Protein AF-A0A914G261-F1 (afdb_monomer_lite)

Structure (mmCIF, N/CA/C/O backbone):
data_AF-A0A914G261-F1
#
_entry.id   AF-A0A914G261-F1
#
loop_
_atom_site.group_PDB
_atom_site.id
_atom_site.type_symbol
_atom_site.label_atom_id
_atom_site.label_alt_id
_atom_site.label_comp_id
_atom_site.label_asym_id
_atom_site.label_entity_id
_atom_site.label_seq_id
_atom_site.pdbx_PDB_ins_code
_atom_site.Cartn_x
_atom_site.Cartn_y
_atom_site.Cartn_z
_atom_site.occupancy
_atom_site.B_iso_or_equiv
_atom_site.auth_seq_id
_atom_site.auth_comp_id
_atom_site.auth_asym_id
_atom_site.auth_atom_id
_atom_site.pdbx_PDB_model_num
ATOM 1 N N . MET A 1 1 ? -22.023 3.546 -61.988 1.00 45.09 1 MET A N 1
ATOM 2 C CA . MET A 1 1 ? -22.714 2.261 -62.225 1.00 45.09 1 MET A CA 1
ATOM 3 C C . MET A 1 1 ? -21.750 1.143 -61.858 1.00 45.09 1 MET A C 1
ATOM 5 O O . MET A 1 1 ? -20.841 0.869 -62.624 1.00 45.09 1 MET A O 1
ATOM 9 N N . ALA A 1 2 ? -21.879 0.585 -60.654 1.00 40.44 2 ALA A N 1
ATOM 10 C CA . ALA A 1 2 ? -21.060 -0.524 -60.168 1.00 40.44 2 ALA A CA 1
ATOM 11 C C . ALA A 1 2 ? -22.012 -1.582 -59.595 1.00 40.44 2 ALA A C 1
ATOM 13 O O . ALA A 1 2 ? -22.828 -1.277 -58.728 1.00 40.44 2 ALA A O 1
ATOM 14 N N . GLN A 1 3 ? -21.973 -2.782 -60.173 1.00 40.88 3 GLN A N 1
ATOM 15 C CA . GLN A 1 3 ? -22.873 -3.894 -59.878 1.00 40.88 3 GLN A CA 1
ATOM 16 C C . GLN A 1 3 ? -22.370 -4.671 -58.654 1.00 40.88 3 GLN A C 1
ATOM 18 O O . GLN A 1 3 ? -21.227 -5.122 -58.622 1.00 40.88 3 GLN A O 1
ATOM 23 N N . ILE A 1 4 ? -23.237 -4.834 -57.655 1.00 43.75 4 ILE A N 1
ATOM 24 C CA . ILE A 1 4 ? -22.997 -5.622 -56.441 1.00 43.75 4 ILE A CA 1
ATOM 25 C C . ILE A 1 4 ? -23.417 -7.069 -56.733 1.00 43.75 4 ILE A C 1
ATOM 27 O O . ILE A 1 4 ? -24.561 -7.320 -57.107 1.00 43.75 4 ILE A O 1
ATOM 31 N N . ARG A 1 5 ? -22.487 -8.020 -56.590 1.00 45.47 5 ARG A N 1
ATOM 32 C CA . ARG A 1 5 ? -22.739 -9.465 -56.713 1.00 45.47 5 ARG A CA 1
ATOM 33 C C . ARG A 1 5 ? -23.088 -10.049 -55.341 1.00 45.47 5 ARG A C 1
ATOM 35 O O . ARG A 1 5 ? -22.275 -9.987 -54.424 1.00 45.47 5 ARG A O 1
ATOM 42 N N . THR A 1 6 ? -24.278 -10.628 -55.220 1.00 43.09 6 THR A N 1
ATOM 43 C CA . THR A 1 6 ? -24.778 -11.304 -54.012 1.00 43.09 6 THR A CA 1
ATOM 44 C C . THR A 1 6 ? -24.232 -12.735 -53.935 1.00 43.09 6 THR A C 1
ATOM 46 O O . THR A 1 6 ? -24.336 -13.486 -54.903 1.00 43.09 6 THR A O 1
ATOM 49 N N . ILE A 1 7 ? -23.652 -13.118 -52.793 1.00 47.94 7 ILE A N 1
ATOM 50 C CA . ILE A 1 7 ? -23.135 -14.470 -52.511 1.00 47.94 7 ILE A CA 1
ATOM 51 C C . ILE A 1 7 ? -24.135 -15.194 -51.593 1.00 47.94 7 ILE A C 1
ATOM 53 O O . ILE A 1 7 ? -24.573 -14.631 -50.591 1.00 47.94 7 ILE A O 1
ATOM 57 N N . ALA A 1 8 ? -24.512 -16.425 -51.953 1.00 57.16 8 ALA A N 1
ATOM 58 C CA . ALA A 1 8 ? -25.454 -17.278 -51.221 1.00 57.16 8 ALA A CA 1
ATOM 59 C C . ALA A 1 8 ? -24.788 -18.027 -50.037 1.00 57.16 8 ALA A C 1
ATOM 61 O O . ALA A 1 8 ? -23.594 -18.325 -50.110 1.00 57.16 8 ALA A O 1
ATOM 62 N N . PRO A 1 9 ? -25.531 -18.365 -48.962 1.00 59.06 9 PRO A N 1
ATOM 63 C CA . PRO A 1 9 ? -24.988 -19.058 -47.789 1.00 59.06 9 PRO A CA 1
ATOM 64 C C . PRO A 1 9 ? -24.930 -20.595 -47.955 1.00 59.06 9 PRO A C 1
ATOM 66 O O . PRO A 1 9 ? -25.756 -21.162 -48.673 1.00 59.06 9 PRO A O 1
ATOM 69 N N . PRO A 1 10 ? -24.003 -21.295 -47.265 1.00 52.97 10 PRO A N 1
ATOM 70 C CA . PRO A 1 10 ? -23.880 -22.750 -47.347 1.00 52.97 10 PRO A CA 1
ATOM 71 C C . PRO A 1 10 ? -24.850 -23.502 -46.416 1.00 52.97 10 PRO A C 1
ATOM 73 O O . PRO A 1 10 ? -25.152 -23.079 -45.299 1.00 52.97 10 PRO A O 1
ATOM 76 N N . SER A 1 11 ? -25.304 -24.658 -46.897 1.00 46.84 11 SER A N 1
ATOM 77 C CA . SER A 1 11 ? -26.228 -25.609 -46.271 1.00 46.84 11 SER A CA 1
ATOM 78 C C . SER A 1 11 ? -25.566 -26.500 -45.205 1.00 46.84 11 SER A C 1
ATOM 80 O O . SER A 1 11 ? -24.386 -26.840 -45.275 1.00 46.84 11 SER A O 1
ATOM 82 N N . ARG A 1 12 ? -26.360 -26.886 -44.198 1.00 52.53 12 ARG A N 1
ATOM 83 C CA . ARG A 1 12 ? -25.956 -27.629 -42.990 1.00 52.53 12 ARG A CA 1
ATOM 84 C C . ARG A 1 12 ? -26.155 -29.147 -43.179 1.00 52.53 12 ARG A C 1
ATOM 86 O O . ARG A 1 12 ? -27.218 -29.522 -43.670 1.00 52.53 12 ARG A O 1
ATOM 93 N N . PRO A 1 13 ? -25.228 -30.029 -42.755 1.00 45.62 13 PRO A N 1
ATOM 94 C CA . PRO A 1 13 ? -25.448 -31.476 -42.801 1.00 45.62 13 PRO A CA 1
ATOM 95 C C . PRO A 1 13 ? -26.239 -31.996 -41.589 1.00 45.62 13 PRO A C 1
ATOM 97 O O . PRO A 1 13 ? -26.003 -31.594 -40.448 1.00 45.62 13 PRO A O 1
ATOM 100 N N . THR A 1 14 ? -27.155 -32.925 -41.857 1.00 45.22 14 THR A N 1
ATOM 101 C CA . THR A 1 14 ? -28.031 -33.633 -40.909 1.00 45.22 14 THR A CA 1
ATOM 102 C C . THR A 1 14 ? -27.333 -34.887 -40.361 1.00 45.22 14 THR A C 1
ATOM 104 O O . THR A 1 14 ? -26.785 -35.663 -41.139 1.00 45.22 14 THR A O 1
ATOM 107 N N . VAL A 1 15 ? -27.378 -35.124 -39.045 1.00 58.25 15 VAL A N 1
ATOM 108 C CA . VAL A 1 15 ? -26.843 -36.338 -38.383 1.00 58.25 15 VAL A CA 1
ATOM 109 C C . VAL A 1 15 ? -27.994 -37.138 -37.749 1.00 58.25 15 VAL A C 1
ATOM 111 O O . VAL A 1 15 ? -28.890 -36.515 -37.175 1.00 58.25 15 VAL A O 1
ATOM 114 N N . PRO A 1 16 ? -28.014 -38.485 -37.836 1.00 44.66 16 PRO A N 1
ATOM 115 C CA . PRO A 1 16 ? -29.147 -39.287 -37.385 1.00 44.66 16 PRO A CA 1
ATOM 116 C C . PRO A 1 16 ? -29.074 -39.670 -35.897 1.00 44.66 16 PRO A C 1
ATOM 118 O O . PRO A 1 16 ? -28.007 -39.878 -35.323 1.00 44.66 16 PRO A O 1
ATOM 121 N N . SER A 1 17 ? -30.264 -39.785 -35.304 1.00 39.03 17 SER A N 1
ATOM 122 C CA . SER A 1 17 ? -30.552 -40.104 -33.902 1.00 39.03 17 SER A CA 1
ATOM 123 C C . SER A 1 17 ? -30.409 -41.602 -33.595 1.00 39.03 17 SER A C 1
ATOM 125 O O . SER A 1 17 ? -30.871 -42.443 -34.368 1.00 39.03 17 SER A O 1
ATOM 127 N N . ARG A 1 18 ? -29.823 -41.947 -32.440 1.00 44.94 18 ARG A N 1
ATOM 128 C CA . ARG A 1 18 ? -29.864 -43.302 -31.864 1.00 44.94 18 ARG A CA 1
ATOM 129 C C . ARG A 1 18 ? -30.145 -43.225 -30.362 1.00 44.94 18 ARG A C 1
ATOM 131 O O . ARG A 1 18 ? -29.544 -42.427 -29.652 1.00 44.94 18 ARG A O 1
ATOM 138 N N . ASN A 1 19 ? -31.085 -44.057 -29.920 1.00 39.59 19 ASN A N 1
ATOM 139 C CA . ASN A 1 19 ? -31.761 -44.022 -28.624 1.00 39.59 19 ASN A CA 1
ATOM 140 C C . ASN A 1 19 ? -31.259 -45.147 -27.682 1.00 39.59 19 ASN A C 1
ATOM 142 O O . ASN A 1 19 ? -31.216 -46.288 -28.135 1.00 39.59 19 ASN A O 1
ATOM 146 N N . VAL A 1 20 ? -31.056 -44.807 -26.386 1.00 38.16 20 VAL A N 1
ATOM 147 C CA . VAL A 1 20 ? -31.387 -45.588 -25.141 1.00 38.16 20 VAL A CA 1
ATOM 148 C C . VAL A 1 20 ? -30.494 -46.824 -24.803 1.00 38.16 20 VAL A C 1
ATOM 150 O O . VAL A 1 20 ? -29.914 -47.364 -25.741 1.00 38.16 20 VAL A O 1
ATOM 153 N N . PRO A 1 21 ? -30.359 -47.350 -23.539 1.00 41.78 21 PRO A N 1
ATOM 154 C CA . PRO A 1 21 ? -30.912 -47.000 -22.196 1.00 41.78 21 PRO A CA 1
ATOM 155 C C . PRO A 1 21 ? -29.899 -46.841 -21.015 1.00 41.78 21 PRO A C 1
ATOM 157 O O . PRO A 1 21 ? -28.723 -47.174 -21.116 1.00 41.78 21 PRO A O 1
ATOM 160 N N . ALA A 1 22 ? -30.420 -46.407 -19.851 1.00 39.06 22 ALA A N 1
ATOM 161 C CA . ALA A 1 22 ? -29.820 -46.491 -18.500 1.00 39.06 22 ALA A CA 1
ATOM 162 C C . ALA A 1 22 ? -29.858 -47.927 -17.907 1.00 39.06 22 ALA A C 1
ATOM 164 O O . ALA A 1 22 ? -30.649 -48.744 -18.384 1.00 39.06 22 ALA A O 1
ATOM 165 N N . PRO A 1 23 ? -29.072 -48.254 -16.850 1.00 42.78 23 PRO A N 1
ATOM 166 C CA . PRO A 1 23 ? -29.665 -48.278 -15.500 1.00 42.78 23 PRO A CA 1
ATOM 167 C C . PRO A 1 23 ? -28.717 -47.967 -14.308 1.00 42.78 23 PRO A C 1
ATOM 169 O O . PRO A 1 23 ? -27.501 -47.849 -14.420 1.00 42.78 23 PRO A O 1
ATOM 172 N N . SER A 1 24 ? -29.369 -47.849 -13.149 1.00 42.41 24 SER A N 1
ATOM 173 C CA . SER A 1 24 ? -28.959 -47.503 -11.782 1.00 42.41 24 SER A CA 1
ATOM 174 C C . SER A 1 24 ? -27.812 -48.297 -11.137 1.00 42.41 24 SER A C 1
ATOM 176 O O . SER A 1 24 ? -27.722 -49.508 -11.316 1.00 42.41 24 SER A O 1
ATOM 178 N N . ARG A 1 25 ? -27.081 -47.644 -10.210 1.00 46.84 25 ARG A N 1
ATOM 179 C CA . ARG A 1 25 ? -26.770 -48.151 -8.849 1.00 46.84 25 ARG A CA 1
ATOM 180 C C . ARG A 1 25 ? -26.045 -47.099 -7.992 1.00 46.84 25 ARG A C 1
ATOM 182 O O . ARG A 1 25 ? -24.992 -46.600 -8.367 1.00 46.84 25 ARG A O 1
ATOM 189 N N . ALA A 1 26 ? -26.615 -46.800 -6.825 1.00 44.59 26 ALA A N 1
ATOM 190 C CA . ALA A 1 26 ? -25.988 -46.023 -5.757 1.00 44.59 26 ALA A CA 1
ATOM 191 C C . ALA A 1 26 ? -24.984 -46.877 -4.960 1.00 44.59 26 ALA A C 1
ATOM 193 O O . ALA A 1 26 ? -25.206 -48.082 -4.803 1.00 44.59 26 ALA A O 1
ATOM 194 N N . PRO A 1 27 ? -23.944 -46.253 -4.379 1.00 44.66 27 PRO A N 1
ATOM 195 C CA . PRO A 1 27 ? -23.512 -46.678 -3.053 1.00 44.66 27 PRO A CA 1
ATOM 196 C C . PRO A 1 27 ? -23.195 -45.519 -2.086 1.00 44.66 27 PRO A C 1
ATOM 198 O O . PRO A 1 27 ? -22.456 -44.595 -2.394 1.00 44.66 27 PRO A O 1
ATOM 201 N N . VAL A 1 28 ? -23.732 -45.689 -0.874 1.00 42.00 28 VAL A N 1
ATOM 202 C CA . VAL A 1 28 ? -23.089 -45.509 0.440 1.00 42.00 28 VAL A CA 1
ATOM 203 C C . VAL A 1 28 ? -22.616 -44.102 0.848 1.00 42.00 28 VAL A C 1
ATOM 205 O O . VAL A 1 28 ? -21.605 -43.576 0.397 1.00 42.00 28 VAL A O 1
ATOM 208 N N . LEU A 1 29 ? -23.318 -43.576 1.859 1.00 47.69 29 LEU A N 1
ATOM 209 C CA . LEU A 1 29 ? -22.913 -42.484 2.745 1.00 47.69 29 LEU A CA 1
ATOM 210 C C . LEU A 1 29 ? -21.533 -42.766 3.364 1.00 47.69 29 LEU A C 1
ATOM 212 O O . LEU A 1 29 ? -21.424 -43.499 4.348 1.00 47.69 29 LEU A O 1
ATOM 216 N N . GLN A 1 30 ? -20.478 -42.149 2.835 1.00 38.94 30 GLN A N 1
ATOM 217 C CA . GLN A 1 30 ? -19.241 -41.976 3.590 1.00 38.94 30 GLN A CA 1
ATOM 218 C C . GLN A 1 30 ? -19.394 -40.751 4.492 1.00 38.94 30 GLN A C 1
ATOM 220 O O . GLN A 1 30 ? -19.515 -39.617 4.032 1.00 38.94 30 GLN A O 1
ATOM 225 N N . ARG A 1 31 ? -19.409 -41.006 5.803 1.00 44.09 31 ARG A N 1
ATOM 226 C CA . ARG A 1 31 ? -19.241 -39.991 6.847 1.00 44.09 31 ARG A CA 1
ATOM 227 C C . ARG A 1 31 ? -18.004 -39.150 6.524 1.00 44.09 31 ARG A C 1
ATOM 229 O O . ARG A 1 31 ? -16.891 -39.672 6.521 1.00 44.09 31 ARG A O 1
ATOM 236 N N . ALA A 1 32 ? -18.210 -37.857 6.293 1.00 42.34 32 ALA A N 1
ATOM 237 C CA . ALA A 1 32 ? -17.132 -36.886 6.236 1.00 42.34 32 ALA A CA 1
ATOM 238 C C . ALA A 1 32 ? -16.402 -36.875 7.588 1.00 42.34 32 ALA A C 1
ATOM 240 O O . ALA A 1 32 ? -16.980 -36.564 8.629 1.00 42.34 32 ALA A O 1
ATOM 241 N N . ILE A 1 33 ? -15.129 -37.259 7.562 1.00 51.50 33 ILE A N 1
ATOM 242 C CA . ILE A 1 33 ? -14.178 -37.023 8.647 1.00 51.50 33 ILE A CA 1
ATOM 243 C C . ILE A 1 33 ? -14.071 -35.495 8.800 1.00 51.50 33 ILE A C 1
ATOM 245 O O . ILE A 1 33 ? -13.925 -34.824 7.775 1.00 51.50 33 ILE A O 1
ATOM 249 N N . PRO A 1 34 ? -14.143 -34.911 10.012 1.00 45.66 34 PRO A N 1
ATOM 250 C CA . PRO A 1 34 ? -13.932 -33.479 10.172 1.00 45.66 34 PRO A CA 1
ATOM 251 C C . PRO A 1 34 ? -12.527 -33.130 9.675 1.00 45.66 34 PRO A C 1
ATOM 253 O O . PRO A 1 34 ? -11.514 -33.566 10.224 1.00 45.66 34 PRO A O 1
ATOM 256 N N . SER A 1 35 ? -12.488 -3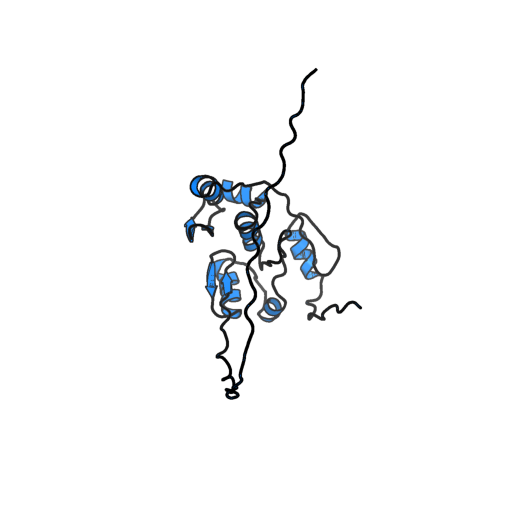2.376 8.580 1.00 46.75 35 SER A N 1
ATOM 257 C CA . SER A 1 35 ? -11.282 -31.822 7.991 1.00 46.75 35 SER A CA 1
ATOM 258 C C . SER A 1 35 ? -10.505 -31.059 9.058 1.00 46.75 35 SER A C 1
ATOM 260 O O . SER A 1 35 ? -11.028 -30.138 9.687 1.00 46.75 35 SER A O 1
ATOM 262 N N . ARG A 1 36 ? -9.247 -31.466 9.241 1.00 51.66 36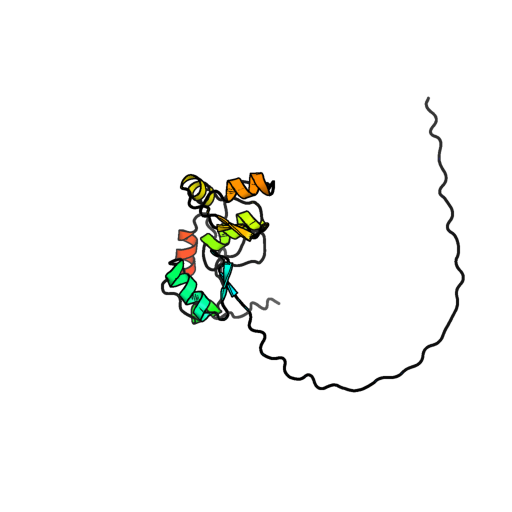 ARG A N 1
ATOM 263 C CA . ARG A 1 36 ? -8.183 -30.751 9.954 1.00 51.66 36 ARG A CA 1
ATOM 264 C C . ARG A 1 36 ? -8.340 -29.235 9.730 1.00 51.66 36 ARG A C 1
ATOM 266 O O . ARG A 1 36 ? -8.542 -28.855 8.578 1.00 51.66 36 ARG A O 1
ATOM 273 N N . PRO A 1 37 ? -8.263 -28.376 10.765 1.00 48.19 37 PRO A N 1
ATOM 274 C CA . PRO A 1 37 ? -8.476 -26.945 10.586 1.00 48.19 37 PRO A CA 1
ATOM 275 C C . PRO A 1 37 ? -7.493 -26.419 9.539 1.00 48.19 37 PRO A C 1
ATOM 277 O O . PRO A 1 37 ? -6.276 -26.505 9.716 1.00 48.19 37 PRO A O 1
ATOM 280 N N . THR A 1 38 ? -8.027 -25.937 8.418 1.00 51.19 38 THR A N 1
ATOM 281 C CA . THR A 1 38 ? -7.259 -25.298 7.354 1.00 51.19 38 THR A CA 1
ATOM 282 C C . THR A 1 38 ? -6.612 -24.058 7.955 1.00 51.19 38 THR A C 1
ATOM 284 O O . THR A 1 38 ? -7.285 -23.058 8.189 1.00 51.19 38 THR A O 1
ATOM 287 N N . ILE A 1 39 ? -5.319 -24.132 8.278 1.00 57.00 39 ILE A N 1
ATOM 288 C CA . ILE A 1 39 ? -4.563 -22.975 8.761 1.00 57.00 39 ILE A CA 1
ATOM 289 C C . ILE A 1 39 ? -4.533 -21.965 7.613 1.00 57.00 39 ILE A C 1
ATOM 291 O O . ILE A 1 39 ? -3.842 -22.164 6.613 1.00 57.00 39 ILE A O 1
ATOM 295 N N . THR A 1 40 ? -5.316 -20.896 7.732 1.00 72.00 40 THR A N 1
ATOM 296 C CA . THR A 1 40 ? -5.276 -19.758 6.816 1.00 72.00 40 THR A CA 1
ATOM 297 C C . THR A 1 40 ? -3.963 -19.019 7.035 1.00 72.00 40 THR A C 1
ATOM 299 O O . THR A 1 40 ? -3.826 -18.252 7.987 1.00 72.00 40 THR A O 1
ATOM 302 N N . ARG A 1 41 ? -2.979 -19.285 6.174 1.00 86.56 41 ARG A N 1
ATOM 303 C CA . ARG A 1 41 ? -1.709 -18.555 6.157 1.00 86.56 41 ARG A CA 1
ATOM 304 C C . ARG A 1 41 ? -1.945 -17.113 5.705 1.00 86.56 41 ARG A C 1
ATOM 306 O O . ARG A 1 41 ? -2.592 -16.887 4.687 1.00 86.56 41 ARG A O 1
ATOM 313 N N . LEU A 1 42 ? -1.409 -16.155 6.453 1.00 90.56 42 LEU A N 1
ATOM 314 C CA . LEU A 1 42 ? -1.502 -14.720 6.191 1.00 90.56 42 LEU A CA 1
ATOM 315 C C . LEU A 1 42 ? -0.194 -14.233 5.565 1.00 90.56 42 LEU A C 1
ATOM 317 O O . LEU A 1 42 ? 0.878 -14.469 6.115 1.00 90.56 42 LEU A O 1
ATOM 321 N N . SER A 1 43 ? -0.256 -13.543 4.432 1.00 92.00 43 SER A N 1
ATOM 322 C CA . SER A 1 43 ? 0.917 -12.913 3.815 1.00 92.00 43 SER A CA 1
ATOM 323 C C . SER A 1 43 ? 1.023 -11.448 4.227 1.00 92.00 43 SER A C 1
ATOM 325 O O . SER A 1 43 ? 0.058 -10.703 4.067 1.00 92.00 43 SER A O 1
ATOM 327 N N . CYS A 1 44 ? 2.191 -11.017 4.708 1.00 93.50 44 CYS A N 1
ATOM 328 C CA . CYS A 1 44 ? 2.479 -9.605 4.957 1.00 93.50 44 CYS A CA 1
ATOM 329 C C . CYS A 1 44 ? 2.326 -8.780 3.673 1.00 93.50 44 CYS A C 1
ATOM 331 O O . CYS A 1 44 ? 2.994 -9.046 2.678 1.00 93.50 44 CYS A O 1
ATOM 333 N N . GLU A 1 45 ? 1.506 -7.734 3.724 1.00 93.12 45 GLU A N 1
ATOM 334 C CA . GLU A 1 45 ? 1.243 -6.831 2.596 1.00 93.12 45 GLU A CA 1
ATOM 335 C C . GLU A 1 45 ? 2.445 -5.953 2.188 1.00 93.12 45 GLU A C 1
ATOM 337 O O . GLU A 1 45 ? 2.458 -5.406 1.086 1.00 93.12 45 GLU A O 1
ATOM 342 N N . ILE A 1 46 ? 3.481 -5.853 3.034 1.00 92.00 46 ILE A N 1
ATOM 343 C CA . ILE A 1 46 ? 4.697 -5.065 2.767 1.00 92.00 46 ILE A CA 1
ATOM 344 C C . ILE A 1 46 ? 5.833 -5.945 2.229 1.00 92.00 46 ILE A C 1
ATOM 346 O O . ILE A 1 46 ? 6.450 -5.603 1.218 1.00 92.00 46 ILE A O 1
ATOM 350 N N . CYS A 1 47 ? 6.132 -7.077 2.880 1.00 90.56 47 CYS A N 1
ATOM 351 C CA . CYS A 1 47 ? 7.305 -7.906 2.560 1.00 90.56 47 CYS A CA 1
ATOM 352 C C . CYS A 1 47 ? 6.993 -9.325 2.049 1.00 90.56 47 CYS A C 1
ATOM 354 O O . CYS A 1 47 ? 7.923 -10.080 1.769 1.00 90.56 47 CYS A O 1
ATOM 356 N N . ASP A 1 48 ? 5.715 -9.686 1.890 1.00 90.31 48 ASP A N 1
ATOM 357 C CA . ASP A 1 48 ? 5.226 -11.013 1.473 1.00 90.31 48 ASP A CA 1
ATOM 358 C C . ASP A 1 48 ? 5.652 -12.190 2.372 1.00 90.31 48 ASP A C 1
ATOM 360 O O . ASP A 1 48 ? 5.492 -13.356 1.993 1.00 90.31 48 ASP A O 1
ATOM 364 N N . THR A 1 49 ? 6.181 -11.932 3.573 1.00 91.44 49 THR A N 1
ATOM 365 C CA . THR A 1 49 ? 6.437 -12.994 4.554 1.00 91.44 49 THR A CA 1
ATOM 366 C C . THR A 1 49 ? 5.126 -13.684 4.907 1.00 91.44 49 THR A C 1
ATOM 368 O O . THR A 1 49 ? 4.134 -13.031 5.227 1.00 91.44 49 THR A O 1
ATOM 371 N N . THR A 1 50 ? 5.116 -15.013 4.831 1.00 93.31 50 THR A N 1
ATOM 372 C CA . THR A 1 50 ? 3.949 -15.826 5.179 1.00 93.31 50 THR A CA 1
ATOM 373 C C . THR A 1 50 ? 3.985 -16.166 6.663 1.00 93.31 50 THR A C 1
ATOM 375 O O . THR A 1 50 ? 5.019 -16.584 7.177 1.00 93.31 50 THR A O 1
ATOM 378 N N . LE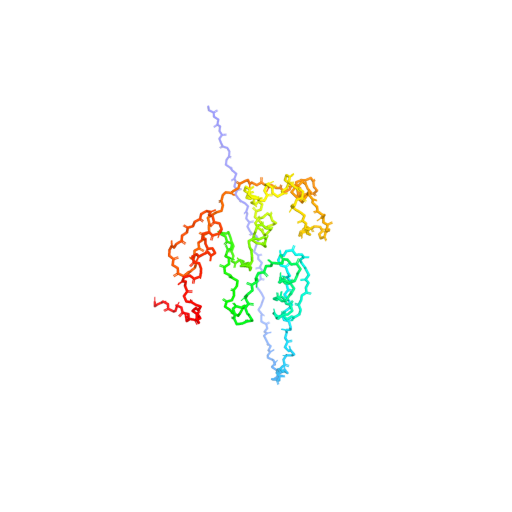U A 1 51 ? 2.862 -15.972 7.344 1.00 93.62 51 LEU A N 1
ATOM 379 C CA . LEU A 1 51 ? 2.704 -16.102 8.787 1.00 93.62 51 LEU A CA 1
ATOM 380 C C . LEU A 1 51 ? 1.488 -16.987 9.072 1.00 93.62 51 LEU A C 1
ATOM 382 O O . LEU A 1 51 ? 0.460 -16.880 8.406 1.00 93.62 51 LEU A O 1
ATOM 386 N N . ASP A 1 52 ? 1.593 -17.873 10.057 1.00 90.62 52 ASP A N 1
ATOM 387 C CA . ASP A 1 52 ? 0.584 -18.919 10.268 1.00 90.62 52 ASP A CA 1
ATOM 388 C C . ASP A 1 52 ? -0.586 -18.478 11.166 1.00 90.62 52 ASP A C 1
ATOM 390 O O . ASP A 1 52 ? -1.600 -19.172 11.246 1.00 90.62 52 ASP A O 1
ATOM 394 N N . ARG A 1 53 ? -0.462 -17.347 11.877 1.00 90.62 53 ARG A N 1
ATOM 395 C CA . ARG A 1 53 ? -1.475 -16.853 12.827 1.00 90.62 53 ARG A CA 1
ATOM 396 C C . ARG A 1 53 ? -1.605 -15.331 12.783 1.00 90.62 53 ARG A C 1
ATOM 398 O O . ARG A 1 53 ? -0.633 -14.615 12.545 1.00 90.62 53 ARG A O 1
ATOM 405 N N . LEU A 1 54 ? -2.798 -14.830 13.115 1.00 91.06 54 LEU A N 1
ATOM 406 C CA . LEU A 1 54 ? -3.076 -13.389 13.190 1.00 91.06 54 LEU A CA 1
ATOM 407 C C . LEU A 1 54 ? -2.212 -12.674 14.240 1.00 91.06 54 LEU A C 1
ATOM 409 O O . LEU A 1 54 ? -1.753 -11.566 14.002 1.00 91.06 54 LEU A O 1
ATOM 413 N N . GLN A 1 55 ? -1.921 -13.332 15.366 1.00 92.75 55 GLN A N 1
ATOM 414 C CA . GLN A 1 55 ? -1.038 -12.779 16.396 1.00 92.75 55 GLN A CA 1
ATOM 415 C C . GLN A 1 55 ? 0.386 -12.560 15.885 1.00 92.75 55 GLN A C 1
ATOM 417 O O . GLN A 1 55 ? 0.912 -11.458 15.987 1.00 92.75 55 GLN A O 1
ATOM 422 N N . THR A 1 56 ? 0.970 -13.577 15.249 1.00 94.62 56 THR A N 1
ATOM 423 C CA . THR A 1 56 ? 2.303 -13.456 14.646 1.00 94.62 56 THR A CA 1
ATOM 424 C C . THR A 1 56 ? 2.325 -12.425 13.518 1.00 94.62 56 THR A C 1
ATOM 426 O O . THR A 1 56 ? 3.340 -11.772 13.309 1.00 94.62 56 THR A O 1
ATOM 429 N N . TYR A 1 57 ? 1.202 -12.239 12.813 1.00 94.62 57 TYR A N 1
ATOM 430 C CA . TYR A 1 57 ? 1.037 -11.169 11.831 1.00 94.62 57 TYR A CA 1
ATOM 431 C C . TYR A 1 57 ? 1.066 -9.781 12.476 1.00 94.62 57 TYR A C 1
ATOM 433 O O . TYR A 1 57 ? 1.825 -8.924 12.026 1.00 94.62 57 TYR A O 1
ATOM 441 N N . LEU A 1 58 ? 0.301 -9.566 13.550 1.00 94.56 58 LEU A N 1
ATOM 442 C CA . LEU A 1 58 ? 0.290 -8.303 14.290 1.00 94.56 58 LEU A CA 1
ATOM 443 C C . LEU A 1 58 ? 1.686 -7.946 14.807 1.00 94.56 58 LEU A C 1
ATOM 445 O O . LEU A 1 58 ? 2.198 -6.866 14.523 1.00 94.56 58 LEU A O 1
ATOM 449 N N . GLU A 1 59 ? 2.317 -8.886 15.510 1.00 95.25 59 GLU A N 1
ATOM 450 C CA . GLU A 1 59 ? 3.659 -8.715 16.064 1.00 95.25 59 GLU A CA 1
ATOM 451 C C . GLU A 1 59 ? 4.677 -8.454 14.945 1.00 95.25 59 GLU A C 1
ATOM 453 O O . GLU A 1 59 ? 5.527 -7.574 15.075 1.00 95.25 59 GLU A O 1
ATOM 458 N N . HIS A 1 60 ? 4.576 -9.154 13.811 1.00 95.50 60 HIS A N 1
ATOM 459 C CA . HIS A 1 60 ? 5.430 -8.903 12.654 1.00 95.50 60 HIS A CA 1
ATOM 460 C C . HIS A 1 60 ? 5.292 -7.462 12.144 1.00 95.50 60 HIS A C 1
ATOM 462 O O . HIS A 1 60 ? 6.312 -6.791 11.960 1.00 95.50 60 HIS A O 1
ATOM 468 N N . MET A 1 61 ? 4.060 -6.980 11.956 1.00 95.19 61 MET A N 1
ATOM 469 C CA . MET A 1 61 ? 3.783 -5.622 11.473 1.00 95.19 61 MET A CA 1
ATOM 470 C C . MET A 1 61 ? 4.289 -4.546 12.442 1.00 95.19 61 MET A C 1
ATOM 472 O O . MET A 1 61 ? 4.881 -3.558 12.001 1.00 95.19 61 MET A O 1
ATOM 476 N N . GLN A 1 62 ? 4.143 -4.769 13.748 1.00 95.62 62 GLN A N 1
ATOM 477 C CA . GLN A 1 62 ? 4.599 -3.840 14.783 1.00 95.62 62 GLN A CA 1
ATOM 478 C C . GLN A 1 62 ? 6.127 -3.777 14.878 1.00 95.62 62 GLN A C 1
ATOM 480 O O . GLN A 1 62 ? 6.705 -2.693 14.903 1.00 95.62 62 GLN A O 1
ATOM 485 N N . HIS A 1 63 ? 6.814 -4.921 14.886 1.00 95.69 63 HIS A N 1
ATOM 486 C CA . HIS A 1 63 ? 8.264 -4.938 15.097 1.00 95.69 63 HIS A CA 1
ATOM 487 C C . HIS A 1 63 ? 9.062 -4.610 13.830 1.00 95.69 63 HIS A C 1
ATOM 489 O O . HIS A 1 63 ? 10.033 -3.859 13.914 1.00 95.69 63 HIS A O 1
ATOM 495 N N . ASN A 1 64 ? 8.658 -5.151 12.673 1.00 94.69 64 ASN A N 1
ATOM 496 C CA . ASN A 1 64 ? 9.446 -5.075 11.435 1.00 94.69 64 ASN A CA 1
ATOM 497 C C . ASN A 1 64 ? 9.105 -3.843 10.598 1.00 94.69 64 ASN A C 1
ATOM 499 O O . ASN A 1 64 ? 9.985 -3.296 9.942 1.00 94.69 64 ASN A O 1
ATOM 503 N N . HIS A 1 65 ? 7.843 -3.408 10.631 1.00 92.44 65 HIS A N 1
ATOM 504 C CA . HIS A 1 65 ? 7.362 -2.319 9.776 1.00 92.44 65 HIS A CA 1
ATOM 505 C C . HIS A 1 65 ? 6.948 -1.072 10.556 1.00 92.44 65 HIS A C 1
ATOM 507 O O . HIS A 1 65 ? 6.668 -0.050 9.933 1.00 92.44 65 HIS A O 1
ATOM 513 N N . LYS A 1 66 ? 6.907 -1.141 11.898 1.00 93.25 66 LYS A N 1
ATOM 514 C CA . LYS A 1 66 ? 6.404 -0.057 12.764 1.00 93.25 66 LYS A CA 1
ATOM 515 C C . LYS A 1 66 ? 5.001 0.392 12.337 1.00 93.25 66 LYS A C 1
ATOM 517 O O . LYS A 1 66 ? 4.691 1.575 12.250 1.00 93.25 66 LYS A O 1
ATOM 522 N N . LYS A 1 67 ? 4.158 -0.585 11.983 1.00 91.38 67 LYS A N 1
ATOM 523 C CA . LYS A 1 67 ? 2.750 -0.393 11.609 1.00 91.38 67 LYS A CA 1
ATOM 524 C C . LYS A 1 67 ? 1.855 -1.085 12.622 1.00 91.38 67 LYS A C 1
ATOM 526 O O . LYS A 1 67 ? 2.270 -2.045 13.264 1.00 91.38 67 LYS A O 1
ATOM 531 N N . LEU A 1 68 ? 0.609 -0.620 12.720 1.00 89.31 68 LEU A N 1
ATOM 532 C CA . LEU A 1 68 ? -0.374 -1.131 13.684 1.00 89.31 68 LEU A CA 1
ATOM 533 C C . LEU A 1 68 ? 0.085 -0.988 15.147 1.00 89.31 68 LEU A C 1
ATOM 535 O O . LEU A 1 68 ? -0.284 -1.796 16.002 1.00 89.31 68 LEU A O 1
ATOM 539 N N . GLU A 1 69 ? 0.896 0.027 15.449 1.00 88.19 69 GLU A N 1
ATOM 540 C CA . GLU A 1 69 ? 1.325 0.315 16.818 1.00 88.19 69 GLU A CA 1
ATOM 541 C C . GLU A 1 69 ? 0.096 0.606 17.695 1.00 88.19 69 GLU A C 1
ATOM 543 O O . GLU A 1 69 ? -0.825 1.318 17.295 1.00 88.19 69 GLU A O 1
ATOM 548 N N . GLY A 1 70 ? 0.024 -0.034 18.864 1.00 86.56 70 GLY A N 1
ATOM 549 C CA . GLY A 1 70 ? -1.123 0.078 19.773 1.00 86.56 70 GLY A CA 1
ATOM 550 C C . GLY A 1 70 ? -2.392 -0.678 19.349 1.00 86.56 70 GLY A C 1
ATOM 551 O O . GLY A 1 70 ? -3.362 -0.689 20.106 1.00 86.56 70 GLY A O 1
ATOM 552 N N . LYS A 1 71 ? -2.416 -1.344 18.183 1.00 87.31 71 LYS A N 1
ATOM 553 C CA . LYS A 1 71 ? -3.519 -2.248 17.816 1.00 87.31 71 LYS A CA 1
ATOM 554 C C . LYS A 1 71 ? -3.420 -3.556 18.595 1.00 87.31 71 LYS A C 1
ATOM 556 O O . LYS A 1 71 ? -2.336 -4.098 18.805 1.00 87.31 71 LYS A O 1
ATOM 561 N N . THR A 1 72 ? -4.576 -4.070 18.990 1.00 90.62 72 THR A N 1
ATOM 562 C CA . THR A 1 72 ? -4.724 -5.345 19.696 1.00 90.62 72 THR A CA 1
ATOM 563 C C . THR A 1 72 ? -5.215 -6.444 18.755 1.00 90.62 72 THR A C 1
ATOM 565 O O . THR A 1 72 ? -5.720 -6.180 17.664 1.00 90.62 72 THR A O 1
ATOM 568 N N . LEU A 1 73 ? -5.141 -7.701 19.199 1.00 90.50 73 LEU A N 1
ATOM 569 C CA . LEU A 1 73 ? -5.725 -8.829 18.468 1.00 90.50 73 LEU A CA 1
ATOM 570 C C . LEU A 1 73 ? -7.231 -8.673 18.206 1.00 90.50 73 LEU A C 1
ATOM 572 O O . LEU A 1 73 ? -7.704 -9.095 17.156 1.00 90.50 73 LEU A O 1
ATOM 576 N N . SER A 1 74 ? -7.966 -8.049 19.131 1.00 88.31 74 SER A N 1
ATOM 577 C CA . SER A 1 74 ? -9.399 -7.771 18.967 1.00 88.31 74 SER A CA 1
ATOM 578 C C . SER A 1 74 ? -9.653 -6.765 17.839 1.00 88.31 74 SER A C 1
ATOM 580 O O . SER A 1 74 ? -10.548 -6.955 17.018 1.00 88.31 74 SER A O 1
ATOM 582 N N . ASP A 1 75 ? -8.796 -5.747 17.710 1.00 86.12 75 ASP A N 1
ATOM 583 C CA . ASP A 1 75 ? -8.867 -4.803 16.586 1.00 86.12 75 ASP A CA 1
ATOM 584 C C . ASP A 1 75 ? -8.619 -5.508 15.250 1.00 86.12 75 ASP A C 1
ATOM 586 O O . ASP A 1 75 ? -9.247 -5.187 14.245 1.00 86.12 75 ASP A O 1
ATOM 590 N N . MET A 1 76 ? -7.736 -6.510 15.239 1.00 87.69 76 MET A N 1
ATOM 591 C CA . MET A 1 76 ? -7.450 -7.271 14.026 1.00 87.69 76 MET A CA 1
ATOM 592 C C . MET A 1 76 ? -8.617 -8.159 13.566 1.00 87.69 76 MET A C 1
ATOM 594 O O . MET A 1 76 ? -8.719 -8.476 12.382 1.00 87.69 76 MET A O 1
ATOM 598 N N . GLN A 1 77 ? -9.516 -8.553 14.471 1.00 86.06 77 GLN A N 1
ATOM 599 C CA . GLN A 1 77 ? -10.692 -9.364 14.133 1.00 86.06 77 GLN A CA 1
ATOM 600 C C . GLN A 1 77 ? -11.772 -8.571 13.386 1.00 86.06 77 GLN A C 1
ATOM 602 O O . GLN A 1 77 ? -12.583 -9.171 12.686 1.00 86.06 77 GLN A O 1
ATOM 607 N N . GLN A 1 78 ? -11.763 -7.238 13.483 1.00 81.94 78 GLN A N 1
ATOM 608 C CA . GLN A 1 78 ? -12.696 -6.358 12.763 1.00 81.94 78 GLN A CA 1
ATOM 609 C C . GLN A 1 78 ? -12.386 -6.276 11.260 1.00 81.94 78 GLN A C 1
ATOM 611 O O . GLN A 1 78 ? -13.213 -5.818 10.475 1.00 81.94 78 GLN A O 1
ATOM 616 N N . GLY A 1 79 ? -11.211 -6.761 10.851 1.00 85.44 79 GLY A N 1
ATOM 617 C CA . GLY A 1 79 ? -10.745 -6.704 9.475 1.00 85.44 79 GLY A CA 1
ATOM 618 C C . GLY A 1 79 ? -10.009 -5.406 9.144 1.00 85.44 79 GLY A C 1
ATOM 619 O O . GLY A 1 79 ? -10.051 -4.412 9.867 1.00 85.44 79 GLY A O 1
ATOM 620 N N . ALA A 1 80 ? -9.281 -5.452 8.033 1.00 89.00 80 ALA A N 1
ATOM 621 C CA . ALA A 1 80 ? -8.439 -4.360 7.575 1.00 89.00 80 ALA A CA 1
ATOM 622 C C . ALA A 1 80 ? -9.278 -3.108 7.234 1.00 89.00 80 ALA A C 1
ATOM 624 O O . ALA A 1 80 ? -10.265 -3.228 6.502 1.00 89.00 80 ALA A O 1
ATOM 625 N N . PRO A 1 81 ? -8.917 -1.909 7.723 1.00 86.00 81 PRO A N 1
ATOM 626 C CA . PRO A 1 81 ? -9.745 -0.716 7.554 1.00 86.00 81 PRO A CA 1
ATOM 627 C C . PRO A 1 81 ? -9.635 -0.075 6.167 1.00 86.00 81 PRO A C 1
ATOM 629 O O . PRO A 1 81 ? -10.562 0.616 5.756 1.00 86.00 81 PRO A O 1
ATOM 632 N N . LEU A 1 82 ? -8.535 -0.282 5.437 1.00 88.69 82 LEU A N 1
ATOM 633 C CA . LEU A 1 82 ? -8.309 0.396 4.162 1.00 88.69 82 LEU A CA 1
ATOM 634 C C . LEU A 1 82 ? -8.791 -0.472 3.012 1.00 88.69 82 LEU A C 1
ATOM 636 O O . LEU A 1 82 ? -8.230 -1.535 2.766 1.00 88.69 82 LEU A O 1
ATOM 640 N N . ALA A 1 83 ? -9.807 -0.017 2.291 1.00 90.44 83 ALA A N 1
ATOM 641 C CA . ALA A 1 83 ? -10.281 -0.680 1.085 1.00 90.44 83 ALA A CA 1
ATOM 642 C C . ALA A 1 83 ? -9.559 -0.148 -0.160 1.00 90.44 83 ALA A C 1
ATOM 644 O O . ALA A 1 83 ? -9.303 1.051 -0.289 1.00 90.44 83 ALA A O 1
ATOM 645 N N . CYS A 1 84 ? -9.270 -1.033 -1.114 1.00 92.50 84 CYS A N 1
ATOM 646 C CA . CYS A 1 84 ? -8.886 -0.608 -2.453 1.00 92.50 84 CYS A CA 1
ATOM 647 C C . CYS A 1 84 ? -10.089 0.014 -3.182 1.00 92.50 84 CYS A C 1
ATOM 649 O O . CYS A 1 84 ? -11.179 -0.547 -3.194 1.00 92.50 84 CYS A O 1
ATOM 651 N N . SER A 1 85 ? -9.892 1.143 -3.867 1.00 89.56 85 SER A N 1
ATOM 652 C CA . SER A 1 85 ? -10.959 1.811 -4.633 1.00 89.56 85 SER A CA 1
ATOM 653 C C . SER A 1 85 ? -11.322 1.109 -5.950 1.00 89.56 85 SER A C 1
ATOM 655 O O . SER A 1 85 ? -12.271 1.510 -6.623 1.00 89.56 85 SER A O 1
ATOM 657 N N . ARG A 1 86 ? -10.556 0.089 -6.358 1.00 91.31 86 ARG A N 1
ATOM 658 C CA . ARG A 1 86 ? -10.703 -0.614 -7.647 1.00 91.31 86 ARG A CA 1
ATOM 659 C C . ARG A 1 86 ? -11.081 -2.086 -7.510 1.00 91.31 86 ARG A C 1
ATOM 661 O O . ARG A 1 86 ? -11.504 -2.688 -8.494 1.00 91.31 86 ARG A O 1
ATOM 668 N N . CYS A 1 87 ? -10.923 -2.675 -6.329 1.00 94.44 87 CYS A N 1
ATOM 669 C CA . CYS A 1 87 ? -11.222 -4.081 -6.076 1.00 94.44 87 CYS A CA 1
ATOM 670 C C . CYS A 1 87 ? -11.747 -4.272 -4.645 1.00 94.44 87 CYS A C 1
ATOM 672 O O . CYS A 1 87 ? -12.006 -3.306 -3.937 1.00 94.44 87 CYS A O 1
ATOM 674 N N . LYS A 1 88 ? -11.951 -5.524 -4.227 1.00 93.44 88 LYS A N 1
ATOM 675 C CA . LYS A 1 88 ? -12.480 -5.852 -2.892 1.00 93.44 88 LYS A CA 1
ATOM 676 C C . LYS A 1 88 ? -11.386 -6.074 -1.842 1.00 93.44 88 LYS A C 1
ATOM 678 O O . LYS A 1 88 ? -11.717 -6.374 -0.697 1.00 93.44 88 LYS A O 1
ATOM 683 N N . ASP A 1 89 ? -10.116 -5.955 -2.226 1.00 93.44 89 ASP A N 1
ATOM 684 C CA . ASP A 1 89 ? -8.995 -6.192 -1.322 1.00 93.44 89 ASP A CA 1
ATOM 685 C C . ASP A 1 89 ? -8.899 -5.087 -0.272 1.00 93.44 89 ASP A C 1
ATOM 687 O O . ASP A 1 89 ? -9.224 -3.917 -0.517 1.00 93.44 89 ASP A O 1
ATOM 691 N N . ARG A 1 90 ? -8.447 -5.485 0.917 1.00 92.31 90 ARG A N 1
ATOM 692 C CA . ARG A 1 90 ? -8.339 -4.620 2.086 1.00 92.31 90 ARG A CA 1
ATOM 693 C C . ARG A 1 90 ? -6.953 -4.739 2.703 1.00 92.31 90 ARG A C 1
ATOM 695 O O . ARG A 1 90 ? -6.377 -5.824 2.708 1.00 92.31 90 ARG A O 1
ATOM 702 N N . PHE A 1 91 ? -6.459 -3.632 3.244 1.00 93.00 91 PHE A N 1
ATOM 703 C CA . PHE A 1 91 ? -5.088 -3.475 3.719 1.00 93.00 91 PHE A CA 1
ATOM 704 C C . PHE A 1 91 ? -5.050 -2.893 5.125 1.00 93.00 91 PHE A C 1
ATOM 706 O O . PHE A 1 91 ? -5.867 -2.046 5.507 1.00 93.00 91 PHE A O 1
ATOM 713 N N . TRP A 1 92 ? -4.105 -3.384 5.914 1.00 91.12 92 TRP A N 1
ATOM 714 C CA . TRP A 1 92 ? -3.916 -2.958 7.293 1.00 91.12 92 TRP A CA 1
ATOM 715 C C . TRP A 1 92 ? -3.198 -1.618 7.391 1.00 91.12 92 TRP A C 1
ATOM 717 O O . TRP A 1 92 ? -3.419 -0.874 8.346 1.00 91.12 92 TRP A O 1
ATOM 727 N N . CYS A 1 93 ? -2.355 -1.303 6.415 1.00 90.50 93 CYS A N 1
ATOM 728 C CA . CYS A 1 93 ? -1.630 -0.054 6.339 1.00 90.50 93 CYS A CA 1
ATOM 729 C C . CYS A 1 93 ? -1.595 0.513 4.919 1.00 90.50 93 CYS A C 1
ATOM 731 O O . CYS A 1 93 ? -1.798 -0.171 3.911 1.00 90.50 93 CYS A O 1
ATOM 733 N N . TYR A 1 94 ? -1.297 1.808 4.864 1.00 90.25 94 TYR A N 1
ATOM 734 C CA . TYR A 1 94 ? -1.192 2.553 3.621 1.00 90.25 94 TYR A CA 1
ATOM 735 C C . TYR A 1 94 ? -0.124 1.988 2.673 1.00 90.25 94 TYR A C 1
ATOM 737 O O . TYR A 1 94 ? -0.373 1.857 1.479 1.00 90.25 94 TYR A O 1
ATOM 745 N N . ASP A 1 95 ? 1.032 1.576 3.203 1.00 91.81 95 ASP A N 1
ATOM 746 C CA . ASP A 1 95 ? 2.122 1.016 2.394 1.00 91.81 95 ASP A CA 1
ATOM 747 C C . ASP A 1 95 ? 1.698 -0.264 1.652 1.00 91.81 95 ASP A C 1
ATOM 749 O O . ASP A 1 95 ? 2.062 -0.459 0.490 1.00 91.81 95 ASP A O 1
ATOM 753 N N . GLY A 1 96 ? 0.888 -1.113 2.297 1.00 93.88 96 GLY A N 1
ATOM 754 C CA . GLY A 1 96 ? 0.307 -2.301 1.674 1.00 93.88 96 GLY A CA 1
ATOM 755 C C . GLY A 1 96 ? -0.647 -1.949 0.532 1.00 93.88 96 GLY A C 1
ATOM 756 O O . GLY A 1 96 ? -0.548 -2.520 -0.557 1.00 93.88 96 GLY A O 1
ATOM 757 N N . LEU A 1 97 ? -1.524 -0.962 0.751 1.00 92.94 97 LEU A N 1
ATOM 758 C CA . LEU A 1 97 ? -2.461 -0.479 -0.265 1.00 92.94 97 LEU A CA 1
ATOM 759 C C . LEU A 1 97 ? -1.736 0.149 -1.466 1.00 92.94 97 LEU A C 1
ATOM 761 O O . LEU A 1 97 ? -2.050 -0.195 -2.604 1.00 92.94 97 LEU A O 1
ATOM 765 N N . GLU A 1 98 ? -0.757 1.033 -1.249 1.00 93.00 98 GLU A N 1
ATOM 766 C CA . GLU A 1 98 ? 0.016 1.648 -2.341 1.00 93.00 98 GLU A CA 1
ATOM 767 C C . GLU A 1 98 ? 0.701 0.588 -3.197 1.00 93.00 98 GLU A C 1
ATOM 769 O O . GLU A 1 98 ? 0.589 0.585 -4.426 1.00 93.00 98 GLU A O 1
ATOM 774 N N . ARG A 1 99 ? 1.367 -0.364 -2.540 1.00 94.44 99 ARG A N 1
ATOM 775 C CA . ARG A 1 99 ? 2.029 -1.468 -3.223 1.00 94.44 99 ARG A CA 1
ATOM 776 C C . ARG A 1 99 ? 1.030 -2.300 -4.025 1.00 94.44 99 ARG A C 1
ATOM 778 O O . ARG A 1 99 ? 1.323 -2.659 -5.167 1.00 94.44 99 ARG A O 1
ATOM 785 N N . HIS A 1 100 ? -0.147 -2.593 -3.473 1.00 95.06 100 HIS A N 1
ATOM 786 C CA . HIS A 1 100 ? -1.207 -3.281 -4.204 1.00 95.06 100 HIS A CA 1
ATOM 787 C C . HIS A 1 100 ? -1.671 -2.488 -5.428 1.00 95.06 100 HIS A C 1
ATOM 789 O O . HIS A 1 100 ? -1.777 -3.060 -6.506 1.00 95.06 100 HIS A O 1
ATOM 795 N N . LEU A 1 101 ? -1.901 -1.182 -5.313 1.00 94.69 101 LEU A N 1
ATOM 796 C CA . LEU A 1 101 ? -2.365 -0.357 -6.431 1.00 94.69 101 LEU A CA 1
ATOM 797 C C . LEU A 1 101 ? -1.362 -0.336 -7.585 1.00 94.69 101 LEU A C 1
ATOM 799 O O . LEU A 1 101 ? -1.747 -0.519 -8.744 1.00 94.69 101 LEU A O 1
ATOM 803 N N . VAL A 1 102 ? -0.071 -0.243 -7.266 1.00 95.31 102 VAL A N 1
ATOM 804 C CA . VAL A 1 102 ? 1.003 -0.345 -8.257 1.00 95.31 102 VAL A CA 1
ATOM 805 C C . VAL A 1 102 ? 1.011 -1.738 -8.886 1.00 95.31 102 VAL A C 1
ATOM 807 O O . VAL A 1 102 ? 1.078 -1.868 -10.108 1.00 95.31 102 VAL A O 1
ATOM 810 N N . MET A 1 103 ? 0.915 -2.803 -8.082 1.00 94.19 103 MET A N 1
ATOM 811 C CA . MET A 1 103 ? 1.079 -4.196 -8.521 1.00 94.19 103 MET A CA 1
ATOM 812 C C . MET A 1 103 ? -0.150 -4.807 -9.213 1.00 94.19 103 MET A C 1
ATOM 814 O O . MET A 1 103 ? 0.018 -5.572 -10.161 1.00 94.19 103 MET A O 1
ATOM 818 N N . ALA A 1 104 ? -1.363 -4.457 -8.811 1.00 95.00 104 ALA A N 1
ATOM 819 C CA . ALA A 1 104 ? -2.603 -5.016 -9.343 1.00 95.00 104 ALA A CA 1
ATOM 820 C C . ALA A 1 104 ? -3.268 -4.094 -10.371 1.00 95.00 104 ALA A C 1
ATOM 822 O O . ALA A 1 104 ? -3.851 -4.576 -11.338 1.00 95.00 104 ALA A O 1
ATOM 823 N N . HIS A 1 105 ? -3.148 -2.775 -10.194 1.00 95.19 105 HIS A N 1
ATOM 824 C CA . HIS A 1 105 ? -3.897 -1.799 -10.988 1.00 95.19 105 HIS A CA 1
ATOM 825 C C . HIS A 1 105 ? -3.022 -0.870 -11.838 1.00 95.19 105 HIS A C 1
ATOM 827 O O . HIS A 1 105 ? -3.562 -0.114 -12.639 1.00 95.19 105 HIS A O 1
ATOM 833 N N . GLY A 1 106 ? -1.691 -0.918 -11.691 1.00 95.50 106 GLY A N 1
ATOM 834 C CA . GLY A 1 106 ? -0.781 -0.022 -12.415 1.00 95.50 106 GLY A CA 1
ATOM 835 C C . GLY A 1 106 ? -0.942 1.446 -12.013 1.00 95.50 106 GLY A C 1
ATOM 836 O O . GLY A 1 106 ? -0.552 2.334 -12.764 1.00 95.50 106 GLY A O 1
ATOM 837 N N . LEU A 1 107 ? -1.535 1.712 -10.847 1.00 95.38 107 LEU A N 1
ATOM 838 C CA . LEU A 1 107 ? -1.758 3.063 -10.347 1.00 95.38 107 LEU A CA 1
ATOM 839 C C . LEU A 1 107 ? -0.623 3.445 -9.406 1.00 95.38 107 LEU A C 1
ATOM 841 O O . LEU A 1 107 ? -0.311 2.700 -8.479 1.00 95.38 107 LEU A O 1
ATOM 845 N N . VAL A 1 108 ? -0.029 4.609 -9.639 1.00 95.31 108 VAL A N 1
ATOM 846 C CA . VAL A 1 108 ? 1.053 5.148 -8.817 1.00 95.31 108 VAL A CA 1
ATOM 847 C C . VAL A 1 108 ? 0.591 6.458 -8.193 1.00 95.31 108 VAL A C 1
ATOM 849 O O . VAL A 1 108 ? 0.171 7.375 -8.896 1.00 95.31 108 VAL A O 1
ATOM 852 N N . THR A 1 109 ? 0.658 6.545 -6.869 1.00 92.38 109 THR A N 1
ATOM 853 C CA . THR A 1 109 ? 0.357 7.774 -6.127 1.00 92.38 109 THR A CA 1
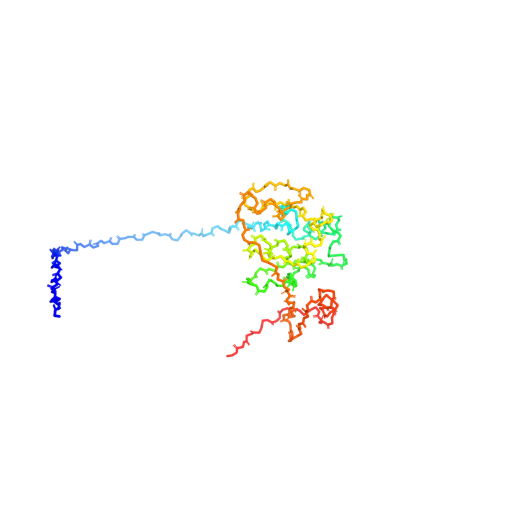ATOM 854 C C . THR A 1 109 ? 1.515 8.758 -6.220 1.00 92.38 109 THR A C 1
ATOM 856 O O . THR A 1 109 ? 2.665 8.376 -6.455 1.00 92.38 109 THR A O 1
ATOM 859 N N . GLN A 1 110 ? 1.238 10.035 -5.953 1.00 91.44 110 GLN A N 1
ATOM 860 C CA . GLN A 1 110 ? 2.292 11.038 -5.796 1.00 91.44 110 GLN A CA 1
ATOM 861 C C . GLN A 1 110 ? 3.275 10.661 -4.674 1.00 91.44 110 GLN A C 1
ATOM 863 O O . GLN A 1 110 ? 4.485 10.810 -4.839 1.00 91.44 110 GLN A O 1
ATOM 868 N N . GLU A 1 111 ? 2.773 10.118 -3.563 1.00 90.56 111 GLU A N 1
ATOM 869 C CA . GLU A 1 111 ? 3.610 9.706 -2.434 1.00 90.56 111 GLU A CA 1
ATOM 870 C C . GLU A 1 111 ? 4.508 8.510 -2.787 1.00 90.56 111 GLU A C 1
ATOM 872 O O . GLU A 1 111 ? 5.692 8.507 -2.454 1.00 90.56 111 GLU A O 1
ATOM 877 N N . PHE A 1 112 ? 4.012 7.534 -3.551 1.00 93.06 112 PHE A N 1
ATOM 878 C CA . PHE A 1 112 ? 4.826 6.410 -4.010 1.00 93.06 112 PHE A CA 1
ATOM 879 C C . PHE A 1 112 ? 5.871 6.840 -5.050 1.00 93.06 112 PHE A C 1
ATOM 881 O O . PHE A 1 112 ? 7.003 6.357 -5.023 1.00 93.06 112 PHE A O 1
ATOM 888 N N . LEU A 1 113 ? 5.551 7.806 -5.923 1.00 93.75 113 LEU A N 1
ATOM 889 C CA . LEU A 1 113 ? 6.546 8.438 -6.802 1.00 93.75 113 LEU A CA 1
ATOM 890 C C . LEU A 1 113 ? 7.640 9.147 -5.992 1.00 93.75 113 LEU A C 1
ATOM 892 O O . LEU A 1 113 ? 8.825 8.998 -6.297 1.00 93.75 113 LEU A O 1
ATOM 896 N N . ARG A 1 114 ? 7.269 9.867 -4.926 1.00 94.38 114 ARG A N 1
ATOM 897 C CA . ARG A 1 114 ? 8.223 10.499 -4.003 1.00 94.38 114 ARG A CA 1
ATOM 898 C C . ARG A 1 114 ? 9.094 9.451 -3.301 1.00 94.38 114 ARG A C 1
ATOM 900 O O . ARG A 1 114 ? 10.301 9.654 -3.166 1.00 94.38 114 ARG A O 1
ATOM 907 N N . LYS A 1 115 ? 8.528 8.309 -2.891 1.00 93.94 115 LYS A N 1
ATOM 908 C CA . LYS A 1 115 ? 9.300 7.168 -2.361 1.00 93.94 115 LYS A CA 1
ATOM 909 C C . LYS A 1 115 ? 10.299 6.652 -3.394 1.00 93.94 115 LYS A C 1
ATOM 911 O O . LYS A 1 115 ? 11.462 6.465 -3.050 1.00 93.94 115 LYS A O 1
ATOM 916 N N . ALA A 1 116 ? 9.905 6.505 -4.658 1.00 95.38 116 ALA A N 1
ATOM 917 C CA . ALA A 1 116 ? 10.810 6.062 -5.721 1.00 95.38 116 ALA A CA 1
ATOM 918 C C . ALA A 1 116 ? 11.987 7.025 -5.933 1.00 95.38 116 ALA A C 1
ATOM 920 O O . ALA A 1 116 ? 13.138 6.593 -5.984 1.00 95.38 116 ALA A O 1
ATOM 921 N N . GLN A 1 117 ? 11.728 8.336 -5.944 1.00 96.38 117 GLN A N 1
ATOM 922 C CA . GLN A 1 117 ? 12.781 9.358 -6.028 1.00 96.38 117 GLN A CA 1
ATOM 923 C C . GLN A 1 117 ? 13.777 9.277 -4.860 1.00 96.38 117 GLN A C 1
ATOM 925 O O . GLN A 1 117 ? 14.966 9.529 -5.039 1.00 96.38 117 GLN A O 1
ATOM 930 N N . ASN A 1 118 ? 13.308 8.863 -3.681 1.00 97.06 118 ASN A N 1
ATOM 931 C CA . ASN A 1 118 ? 14.124 8.696 -2.480 1.00 97.06 118 ASN A CA 1
ATOM 932 C C . ASN A 1 118 ? 14.684 7.274 -2.299 1.00 97.06 118 ASN A C 1
ATOM 934 O O . ASN A 1 118 ? 15.213 6.970 -1.232 1.00 97.06 118 ASN A O 1
ATOM 938 N N . LYS A 1 119 ? 14.589 6.397 -3.312 1.00 96.06 119 LYS A N 1
ATOM 939 C CA . LYS A 1 119 ? 15.010 4.981 -3.241 1.00 96.06 119 LYS A CA 1
ATOM 940 C C . LYS A 1 119 ? 14.312 4.196 -2.118 1.00 96.06 119 LYS A C 1
ATOM 942 O O . LYS A 1 119 ? 14.906 3.334 -1.478 1.00 96.06 119 LYS A O 1
ATOM 947 N N . GLN A 1 120 ? 13.046 4.512 -1.872 1.00 94.38 120 GLN A N 1
ATOM 948 C CA . GLN A 1 120 ? 12.177 3.896 -0.866 1.00 94.38 120 GLN A CA 1
ATOM 949 C C . GLN A 1 120 ? 10.997 3.139 -1.496 1.00 94.38 120 GLN A C 1
ATOM 951 O O . GLN A 1 120 ? 10.066 2.753 -0.798 1.00 94.38 120 GLN A O 1
ATOM 956 N N . ASP A 1 121 ? 11.018 2.909 -2.809 1.00 95.12 121 ASP A N 1
ATOM 957 C CA . ASP A 1 121 ? 10.011 2.128 -3.536 1.00 95.12 121 ASP A CA 1
ATOM 958 C C . ASP A 1 121 ? 10.343 0.629 -3.606 1.00 95.12 121 ASP A C 1
ATOM 960 O O . ASP A 1 121 ? 9.786 -0.086 -4.429 1.00 95.12 121 ASP A O 1
ATOM 964 N N . GLY A 1 122 ? 11.270 0.137 -2.781 1.00 93.88 122 GLY A N 1
ATOM 965 C CA . GLY A 1 122 ? 11.664 -1.270 -2.755 1.00 93.88 122 GLY A CA 1
ATOM 966 C C . GLY A 1 122 ? 10.525 -2.233 -2.410 1.00 93.88 122 GLY A C 1
ATOM 967 O O . GLY A 1 122 ? 9.446 -1.860 -1.953 1.00 93.88 122 GLY A O 1
ATOM 968 N N . GLY A 1 123 ? 10.772 -3.523 -2.609 1.00 92.38 123 GLY A N 1
ATOM 969 C CA . GLY A 1 123 ? 9.805 -4.566 -2.295 1.00 92.38 123 GLY A CA 1
ATOM 970 C C . GLY A 1 123 ? 10.047 -5.846 -3.075 1.00 92.38 123 GLY A C 1
ATOM 971 O O . GLY A 1 123 ? 11.073 -6.027 -3.727 1.00 92.38 123 GLY A O 1
ATOM 972 N N . ARG A 1 124 ? 9.070 -6.746 -3.032 1.00 93.62 124 ARG A N 1
ATOM 973 C CA . ARG A 1 124 ? 9.066 -7.964 -3.841 1.00 93.62 124 ARG A CA 1
ATOM 974 C C . ARG A 1 124 ? 8.162 -7.754 -5.046 1.00 93.62 124 ARG A C 1
ATOM 976 O O . ARG A 1 124 ? 7.020 -7.325 -4.901 1.00 93.62 124 ARG A O 1
ATOM 983 N N . CYS A 1 125 ? 8.657 -8.071 -6.235 1.00 94.06 125 CYS A N 1
ATOM 984 C CA . CYS A 1 125 ? 7.843 -8.005 -7.439 1.00 94.06 125 CYS A CA 1
ATOM 985 C C . CYS A 1 125 ? 6.827 -9.153 -7.451 1.00 94.06 125 CYS A C 1
ATOM 987 O O . CYS A 1 125 ? 7.201 -10.315 -7.302 1.00 94.06 125 CYS A O 1
ATOM 989 N N . GLN A 1 126 ? 5.542 -8.868 -7.676 1.00 91.44 126 GLN A N 1
ATOM 990 C CA . GLN A 1 126 ? 4.522 -9.923 -7.708 1.00 91.44 126 GLN A CA 1
ATOM 991 C C . GLN A 1 126 ? 4.525 -10.754 -8.997 1.00 91.44 126 GLN A C 1
ATOM 993 O O . GLN A 1 126 ? 3.958 -11.845 -8.998 1.00 91.44 126 GLN A O 1
ATOM 998 N N . ILE A 1 127 ? 5.192 -10.271 -10.049 1.00 93.94 127 ILE A N 1
ATOM 999 C CA . ILE A 1 127 ? 5.298 -10.944 -11.348 1.00 93.94 127 ILE A CA 1
ATOM 1000 C C . ILE A 1 127 ? 6.474 -11.929 -11.325 1.00 93.94 127 ILE A C 1
ATOM 1002 O O . ILE A 1 127 ? 6.269 -13.129 -11.476 1.00 93.94 127 ILE A O 1
ATOM 1006 N N . CYS A 1 128 ? 7.697 -11.453 -11.060 1.00 95.62 128 CYS A N 1
ATOM 1007 C CA . CYS A 1 128 ? 8.899 -12.300 -11.073 1.00 95.62 128 CYS A CA 1
ATOM 1008 C C . CYS A 1 128 ? 9.370 -12.794 -9.695 1.00 95.62 128 CYS A C 1
ATOM 1010 O O . CYS A 1 128 ? 10.353 -13.527 -9.619 1.00 95.62 128 CYS A O 1
ATOM 1012 N N . LYS A 1 129 ? 8.712 -12.387 -8.601 1.00 93.06 129 LYS A N 1
ATOM 1013 C CA . LYS A 1 129 ? 9.014 -12.782 -7.207 1.00 93.06 129 LYS A CA 1
ATOM 1014 C C . LYS A 1 129 ? 10.404 -12.393 -6.685 1.00 93.06 129 LYS A C 1
ATOM 1016 O O . LYS A 1 129 ? 10.733 -12.730 -5.550 1.00 93.06 129 LYS A O 1
ATOM 1021 N N . LYS A 1 130 ? 11.187 -11.628 -7.453 1.00 94.50 130 LYS A N 1
ATOM 1022 C CA . LYS A 1 130 ? 12.482 -11.077 -7.026 1.00 94.50 130 LYS A CA 1
ATOM 1023 C C . LYS A 1 130 ? 12.299 -9.960 -5.993 1.00 94.50 130 LYS A C 1
ATOM 1025 O O . LYS A 1 130 ? 11.336 -9.192 -6.060 1.00 94.50 130 LYS A O 1
ATOM 1030 N N . GLN A 1 131 ? 13.237 -9.884 -5.051 1.00 94.25 131 GLN A N 1
ATOM 1031 C CA . GLN A 1 131 ? 13.315 -8.839 -4.031 1.00 94.25 131 GLN A CA 1
ATOM 1032 C C . GLN A 1 131 ? 14.219 -7.701 -4.518 1.00 94.25 131 GLN A C 1
ATOM 1034 O O . GLN A 1 131 ? 15.328 -7.950 -4.984 1.00 94.25 131 GLN A O 1
ATOM 1039 N N . TYR A 1 132 ? 13.762 -6.463 -4.358 1.00 95.06 132 TYR A N 1
ATOM 1040 C CA . TYR A 1 132 ? 14.480 -5.245 -4.715 1.00 95.06 132 TYR A CA 1
ATOM 1041 C C . TYR A 1 132 ? 14.563 -4.323 -3.501 1.00 95.06 132 TYR A C 1
ATOM 1043 O O . TYR A 1 132 ? 13.572 -4.129 -2.796 1.00 95.06 132 TYR A O 1
ATOM 1051 N N . ALA A 1 133 ? 15.738 -3.742 -3.262 1.00 94.12 133 ALA A N 1
ATOM 1052 C CA . ALA A 1 133 ? 15.916 -2.749 -2.204 1.00 94.12 133 ALA A CA 1
ATOM 1053 C C . ALA A 1 133 ? 15.267 -1.397 -2.564 1.00 94.12 133 ALA A C 1
ATOM 1055 O O . ALA A 1 133 ? 14.799 -0.692 -1.679 1.00 94.12 133 ALA A O 1
ATOM 1056 N N . PHE A 1 134 ? 15.231 -1.060 -3.856 1.00 96.12 134 PHE A N 1
ATOM 1057 C CA . PHE A 1 134 ? 14.661 0.156 -4.450 1.00 96.12 134 PHE A CA 1
ATOM 1058 C C . PHE A 1 134 ? 14.501 -0.049 -5.972 1.00 96.12 134 PHE A C 1
ATOM 1060 O O . PHE A 1 134 ? 14.866 -1.113 -6.479 1.00 96.12 134 PHE A O 1
ATOM 1067 N N . ASN A 1 135 ? 13.999 0.954 -6.702 1.00 96.62 135 ASN A N 1
ATOM 1068 C CA . ASN A 1 135 ? 13.751 0.940 -8.154 1.00 96.62 135 ASN A CA 1
ATOM 1069 C C . ASN A 1 135 ? 12.682 -0.071 -8.607 1.00 96.62 135 ASN A C 1
ATOM 1071 O O . ASN A 1 135 ? 12.754 -0.607 -9.718 1.00 96.62 135 ASN A O 1
ATOM 1075 N N . MET A 1 136 ? 11.671 -0.338 -7.781 1.00 96.50 136 MET A N 1
ATOM 1076 C CA . MET A 1 136 ? 10.575 -1.225 -8.166 1.00 96.50 136 MET A CA 1
ATOM 1077 C C . MET A 1 136 ? 9.782 -0.668 -9.347 1.00 96.50 136 MET A C 1
ATOM 1079 O O . MET A 1 136 ? 9.458 -1.427 -10.258 1.00 96.50 136 MET A O 1
ATOM 1083 N N . LEU A 1 137 ? 9.487 0.637 -9.378 1.00 96.81 137 LEU A N 1
ATOM 1084 C CA . LEU A 1 137 ? 8.738 1.217 -10.501 1.00 96.81 137 LEU A CA 1
ATOM 1085 C C . LEU A 1 137 ? 9.495 1.048 -11.820 1.00 96.81 137 LEU A C 1
ATOM 1087 O O . LEU A 1 137 ? 8.922 0.597 -12.811 1.00 96.81 137 LEU A O 1
ATOM 1091 N N . GLN A 1 138 ? 10.798 1.336 -11.805 1.00 97.06 138 GLN A N 1
ATOM 1092 C CA . GLN A 1 138 ? 11.659 1.175 -12.972 1.00 97.06 138 GLN A CA 1
ATOM 1093 C C . GLN A 1 138 ? 11.699 -0.285 -13.439 1.00 97.06 138 GLN A C 1
ATOM 1095 O O . GLN A 1 138 ? 11.533 -0.555 -14.627 1.00 97.06 138 GLN A O 1
ATOM 1100 N N . HIS A 1 139 ? 11.851 -1.227 -12.503 1.00 97.25 139 HIS A N 1
ATOM 1101 C CA . HIS A 1 139 ? 11.819 -2.660 -12.788 1.00 97.25 139 HIS A CA 1
ATOM 1102 C C . HIS A 1 139 ? 10.504 -3.087 -13.459 1.00 97.25 139 HIS A C 1
ATOM 1104 O O . HIS A 1 139 ? 10.531 -3.803 -14.459 1.00 97.25 139 HIS A O 1
ATOM 1110 N N . LEU A 1 140 ? 9.356 -2.634 -12.943 1.00 97.50 140 LEU A N 1
ATOM 1111 C CA . LEU A 1 140 ? 8.047 -2.974 -13.506 1.00 97.50 140 LEU A CA 1
ATOM 1112 C C . LEU A 1 140 ? 7.891 -2.475 -14.949 1.00 97.50 140 LEU A C 1
ATOM 1114 O O . LEU A 1 140 ? 7.305 -3.174 -15.776 1.00 97.50 140 LEU A O 1
ATOM 1118 N N . VAL A 1 141 ? 8.422 -1.294 -15.265 1.00 97.25 141 VAL A N 1
ATOM 1119 C CA . VAL A 1 141 ? 8.362 -0.739 -16.624 1.00 97.25 141 VAL A CA 1
ATOM 1120 C C . VAL A 1 141 ? 9.325 -1.467 -17.562 1.00 97.25 141 VAL A C 1
ATOM 1122 O O . VAL A 1 141 ? 8.923 -1.864 -18.649 1.00 97.25 141 VAL A O 1
ATOM 1125 N N . GLN A 1 142 ? 10.578 -1.680 -17.156 1.00 97.62 142 GLN A N 1
ATOM 1126 C CA . GLN A 1 142 ? 11.608 -2.242 -18.038 1.00 97.62 142 GLN A CA 1
ATOM 1127 C C . GLN A 1 142 ? 11.434 -3.743 -18.285 1.00 97.62 142 GLN A C 1
ATOM 1129 O O . GLN A 1 142 ? 11.474 -4.191 -19.427 1.00 97.62 142 GLN A O 1
ATOM 1134 N N . GLU A 1 143 ? 11.207 -4.516 -17.223 1.00 97.81 143 GLU A N 1
ATOM 1135 C CA . GLU A 1 143 ? 11.237 -5.984 -17.283 1.00 97.81 143 GLU A CA 1
ATOM 1136 C C . GLU A 1 143 ? 9.852 -6.595 -17.504 1.00 97.81 143 GLU A C 1
ATOM 1138 O O . GLU A 1 143 ? 9.719 -7.735 -17.951 1.00 97.81 143 GLU A O 1
ATOM 1143 N N . HIS A 1 144 ? 8.800 -5.854 -17.152 1.00 97.44 144 HIS A N 1
ATOM 1144 C CA . HIS A 1 144 ? 7.421 -6.330 -17.232 1.00 97.44 144 HIS A CA 1
ATOM 1145 C C . HIS A 1 144 ? 6.537 -5.471 -18.135 1.00 97.44 144 HIS A C 1
ATOM 1147 O O . HIS A 1 144 ? 5.350 -5.770 -18.249 1.00 97.44 144 HIS A O 1
ATOM 1153 N N . GLN A 1 145 ? 7.102 -4.437 -18.779 1.00 96.88 145 GLN A N 1
ATOM 1154 C CA . GLN A 1 145 ? 6.395 -3.532 -19.699 1.00 96.88 145 GLN A CA 1
ATOM 1155 C C . GLN A 1 145 ? 5.081 -3.025 -19.103 1.00 96.88 145 GLN A C 1
ATOM 1157 O O . GLN A 1 145 ? 4.054 -2.903 -19.773 1.00 96.88 145 GLN A O 1
ATOM 1162 N N . LYS A 1 146 ? 5.094 -2.789 -17.788 1.00 95.69 146 LYS A N 1
ATOM 1163 C CA . LYS A 1 146 ? 3.887 -2.450 -17.063 1.00 95.69 146 LYS A CA 1
ATOM 1164 C C . LYS A 1 146 ? 3.506 -1.004 -17.332 1.00 95.69 146 LYS A C 1
ATOM 1166 O O . LYS A 1 146 ? 4.289 -0.094 -17.075 1.00 95.69 146 LYS A O 1
ATOM 1171 N N . ASN A 1 147 ? 2.270 -0.800 -17.770 1.00 95.62 147 ASN A N 1
ATOM 1172 C CA . ASN A 1 147 ? 1.705 0.535 -17.905 1.00 95.62 147 ASN A CA 1
ATOM 1173 C C . ASN A 1 147 ? 1.417 1.106 -16.516 1.00 95.62 147 ASN A C 1
ATOM 1175 O O . ASN A 1 147 ? 0.563 0.592 -15.790 1.00 95.62 147 ASN A O 1
ATOM 1179 N N . LEU A 1 148 ? 2.165 2.144 -16.151 1.00 95.56 148 LEU A N 1
ATOM 1180 C CA . LEU A 1 148 ? 2.004 2.865 -14.898 1.00 95.56 148 LEU A CA 1
ATOM 1181 C C . LEU A 1 148 ? 1.340 4.213 -15.166 1.00 95.56 148 LEU A C 1
ATOM 1183 O O . LEU A 1 148 ? 1.810 4.991 -15.995 1.00 95.56 148 LEU A O 1
ATOM 1187 N N . CYS A 1 149 ? 0.263 4.496 -14.443 1.00 94.75 149 CYS A N 1
ATOM 1188 C CA . CYS A 1 149 ? -0.459 5.758 -14.520 1.00 94.75 149 CYS A CA 1
ATOM 1189 C C . CYS A 1 149 ? -0.414 6.465 -13.168 1.00 94.75 149 CYS A C 1
ATOM 1191 O O . CYS A 1 149 ? -0.683 5.853 -12.132 1.00 94.75 149 CYS A O 1
ATOM 1193 N N . SER A 1 150 ? -0.114 7.765 -13.184 1.00 93.25 150 SER A N 1
ATOM 1194 C CA . SER A 1 150 ? -0.277 8.604 -11.997 1.00 93.25 150 SER A CA 1
ATOM 1195 C C . SER A 1 150 ? -1.761 8.700 -11.644 1.00 93.25 150 SER A C 1
ATOM 1197 O O . SER A 1 150 ? -2.595 8.910 -12.528 1.00 93.25 150 SER A O 1
ATOM 1199 N N . ALA A 1 151 ? -2.095 8.527 -10.370 1.00 89.75 151 ALA A N 1
ATOM 1200 C CA . ALA A 1 151 ? -3.459 8.652 -9.884 1.00 89.75 151 ALA A CA 1
ATOM 1201 C C . ALA A 1 151 ? -3.493 9.288 -8.496 1.00 89.75 151 ALA A C 1
ATOM 1203 O O . ALA A 1 151 ? -2.736 8.913 -7.599 1.00 89.75 151 ALA A O 1
ATOM 1204 N N . GLU A 1 152 ? -4.434 10.209 -8.308 1.00 87.69 152 GLU A N 1
ATOM 1205 C CA . GLU A 1 152 ? -4.838 10.648 -6.981 1.00 87.69 152 GLU A CA 1
ATOM 1206 C C . GLU A 1 152 ? -5.851 9.644 -6.422 1.00 87.69 152 GLU A C 1
ATOM 1208 O O . GLU A 1 152 ? -6.837 9.293 -7.080 1.00 87.69 152 GLU A O 1
ATOM 1213 N N . ILE A 1 153 ? -5.588 9.132 -5.220 1.00 86.94 153 ILE A N 1
ATOM 1214 C CA . ILE A 1 153 ? -6.496 8.204 -4.549 1.00 86.94 153 ILE A CA 1
ATOM 1215 C C . ILE A 1 153 ? -7.401 9.002 -3.627 1.00 86.94 153 ILE A C 1
ATOM 1217 O O . ILE A 1 153 ? -6.936 9.764 -2.784 1.00 86.94 153 ILE A O 1
ATOM 1221 N N . ARG A 1 154 ? -8.703 8.747 -3.739 1.00 88.25 154 ARG A N 1
ATOM 1222 C CA . ARG A 1 154 ? -9.668 9.116 -2.711 1.00 88.25 154 ARG A CA 1
ATOM 1223 C C . ARG A 1 154 ? -9.851 7.950 -1.749 1.00 88.25 154 ARG A C 1
ATOM 1225 O O . ARG A 1 154 ? -10.189 6.846 -2.174 1.00 88.25 154 ARG A O 1
ATOM 1232 N N . TYR A 1 155 ? -9.662 8.220 -0.469 1.00 86.62 155 TYR A N 1
ATOM 1233 C CA . TYR A 1 155 ? -9.966 7.312 0.621 1.00 86.62 155 TYR A CA 1
ATOM 1234 C C . TYR A 1 155 ? -11.394 7.551 1.101 1.00 86.62 155 TYR A C 1
ATOM 1236 O O . TYR A 1 155 ? -11.808 8.696 1.281 1.00 86.62 155 TYR A O 1
ATOM 1244 N N . SER A 1 156 ? -12.147 6.478 1.312 1.00 86.19 156 SER A N 1
ATOM 1245 C CA . SER A 1 156 ? -13.523 6.523 1.804 1.00 86.19 156 SER A CA 1
ATOM 1246 C C . SER A 1 156 ? -13.640 5.777 3.122 1.00 86.19 156 SER A C 1
ATOM 1248 O O . SER A 1 156 ? -13.013 4.736 3.312 1.00 86.19 156 SER A O 1
ATOM 1250 N N . CYS A 1 157 ? -14.460 6.304 4.025 1.00 87.25 157 CYS A N 1
ATOM 1251 C CA . CYS A 1 157 ? -14.905 5.553 5.184 1.00 87.25 157 CYS A CA 1
ATOM 1252 C C . CYS A 1 157 ? -15.970 4.534 4.758 1.00 87.25 157 CYS A C 1
ATOM 1254 O O . CYS A 1 157 ? -16.869 4.861 3.991 1.00 87.25 157 CYS A O 1
ATOM 1256 N N . ASP A 1 158 ? -15.907 3.319 5.298 1.00 84.19 158 ASP A N 1
ATOM 1257 C CA . ASP A 1 158 ? -16.927 2.294 5.038 1.00 84.19 158 ASP A CA 1
ATOM 1258 C C . ASP A 1 158 ? -18.136 2.397 5.986 1.00 84.19 158 ASP A C 1
ATOM 1260 O O . ASP A 1 158 ? -19.160 1.750 5.772 1.00 84.19 158 ASP A O 1
ATOM 1264 N N . VAL A 1 159 ? -18.027 3.202 7.048 1.00 86.00 159 VAL A N 1
ATOM 1265 C CA . VAL A 1 159 ? -19.071 3.366 8.075 1.00 86.00 159 VAL A CA 1
ATOM 1266 C C . VAL A 1 159 ? -19.989 4.552 7.763 1.00 86.00 159 VAL A C 1
ATOM 1268 O O . VAL A 1 159 ? -21.175 4.529 8.092 1.00 86.00 159 VAL A O 1
ATOM 1271 N N . CYS A 1 160 ? -19.472 5.594 7.109 1.00 90.69 160 CYS A N 1
ATOM 1272 C CA . CYS A 1 160 ? -20.225 6.799 6.763 1.00 90.69 160 CYS A CA 1
ATOM 1273 C C . CYS A 1 160 ? -19.809 7.353 5.390 1.00 90.69 160 CYS A C 1
ATOM 1275 O O . CYS A 1 160 ? -18.979 6.775 4.704 1.00 90.69 160 CYS A O 1
ATOM 1277 N N . GLN A 1 161 ? -20.374 8.490 4.975 1.00 92.31 161 GLN A N 1
ATOM 1278 C CA . GLN A 1 161 ? -20.103 9.091 3.657 1.00 92.31 161 GLN A CA 1
ATOM 1279 C C . GLN A 1 161 ? -18.811 9.933 3.604 1.00 92.31 161 GLN A C 1
ATOM 1281 O O . GLN A 1 161 ? -18.572 10.634 2.622 1.00 92.31 161 GLN A O 1
ATOM 1286 N N . TYR A 1 162 ? -17.985 9.910 4.655 1.00 91.75 162 TYR A N 1
ATOM 1287 C CA . TYR A 1 162 ? -16.747 10.685 4.696 1.00 91.75 162 TYR A CA 1
ATOM 1288 C C . TYR A 1 162 ? -15.733 10.169 3.668 1.00 91.75 162 TYR A C 1
ATOM 1290 O O . TYR A 1 162 ? -15.513 8.962 3.536 1.00 91.75 162 TYR A O 1
ATOM 1298 N N . SER A 1 163 ? -15.083 11.093 2.961 1.00 91.38 163 SER A N 1
ATOM 1299 C CA . SER A 1 163 ? -13.987 10.781 2.048 1.00 91.38 163 SER A CA 1
ATOM 1300 C C . SER A 1 163 ? -12.970 11.917 2.004 1.00 91.38 163 SER A C 1
ATOM 1302 O O . SER A 1 163 ? -13.334 13.078 2.176 1.00 91.38 163 SER A O 1
ATOM 1304 N N . THR A 1 164 ? -11.708 11.576 1.770 1.00 91.06 164 THR A N 1
ATOM 1305 C CA . THR A 1 164 ? -10.575 12.513 1.728 1.00 91.06 164 THR A CA 1
ATOM 1306 C C . THR A 1 164 ? -9.518 12.012 0.741 1.00 91.06 164 THR A C 1
ATOM 1308 O O . THR A 1 164 ? -9.499 10.831 0.396 1.00 91.06 164 THR A O 1
ATOM 1311 N N . THR A 1 165 ? -8.645 12.890 0.251 1.00 88.25 165 THR A N 1
ATOM 1312 C CA . THR A 1 165 ? -7.455 12.525 -0.541 1.00 88.25 165 THR A CA 1
ATOM 1313 C C . THR A 1 165 ? -6.189 12.428 0.314 1.00 88.25 165 THR A C 1
ATOM 1315 O O . THR A 1 165 ? -5.134 12.037 -0.183 1.00 88.25 165 THR A O 1
ATOM 1318 N N . VAL A 1 166 ? -6.289 12.705 1.620 1.00 86.50 166 VAL A N 1
ATOM 1319 C CA . VAL A 1 166 ? -5.181 12.636 2.577 1.00 86.50 166 VAL A CA 1
ATOM 1320 C C . VAL A 1 166 ? -5.373 11.445 3.512 1.00 86.50 166 VAL A C 1
ATOM 1322 O O . VAL A 1 166 ? -6.358 11.347 4.239 1.00 86.50 166 VAL A O 1
ATOM 1325 N N . TYR A 1 167 ? -4.403 10.529 3.535 1.00 83.69 167 TYR A N 1
ATOM 1326 C CA . TYR A 1 167 ? -4.503 9.307 4.342 1.00 83.69 167 TYR A CA 1
ATOM 1327 C C . TYR A 1 167 ? -4.615 9.592 5.852 1.00 83.69 167 TYR A C 1
ATOM 1329 O O . TYR A 1 167 ? -5.448 8.993 6.527 1.00 83.69 167 TYR A O 1
ATOM 1337 N N . GLN A 1 168 ? -3.813 10.524 6.381 1.00 85.88 168 GLN A N 1
ATOM 1338 C CA . GLN A 1 168 ? -3.797 10.857 7.815 1.00 85.88 168 GLN A CA 1
ATOM 1339 C C . GLN A 1 168 ? -5.151 11.383 8.315 1.00 85.88 168 GLN A C 1
ATOM 1341 O O . GLN A 1 168 ? -5.539 11.135 9.459 1.00 85.88 168 GLN A O 1
ATOM 1346 N N . GLU A 1 169 ? -5.898 12.075 7.453 1.00 90.62 169 GLU A N 1
ATOM 1347 C CA . GLU A 1 169 ? -7.253 12.528 7.761 1.00 90.62 169 GLU A CA 1
ATOM 1348 C C . GLU A 1 169 ? -8.222 11.349 7.869 1.00 90.62 169 GLU A C 1
ATOM 1350 O O . GLU A 1 169 ? -9.012 11.299 8.812 1.00 90.62 169 GLU A O 1
ATOM 1355 N N . LEU A 1 170 ? -8.125 10.359 6.968 1.00 88.06 170 LEU A N 1
ATOM 1356 C CA . LEU A 1 170 ? -8.914 9.133 7.091 1.00 88.06 170 LEU A CA 1
ATOM 1357 C C . LEU A 1 170 ? -8.539 8.376 8.372 1.00 88.06 170 LEU A C 1
ATOM 1359 O O . LEU A 1 170 ? -9.429 7.944 9.095 1.00 88.06 170 LEU A O 1
ATOM 1363 N N . GLU A 1 171 ? -7.252 8.224 8.677 1.00 84.62 171 GLU A N 1
ATOM 1364 C CA . GLU A 1 171 ? -6.794 7.516 9.878 1.00 84.62 171 GLU A CA 1
ATOM 1365 C C . GLU A 1 171 ? -7.344 8.161 11.157 1.00 84.62 171 GLU A C 1
ATOM 1367 O O .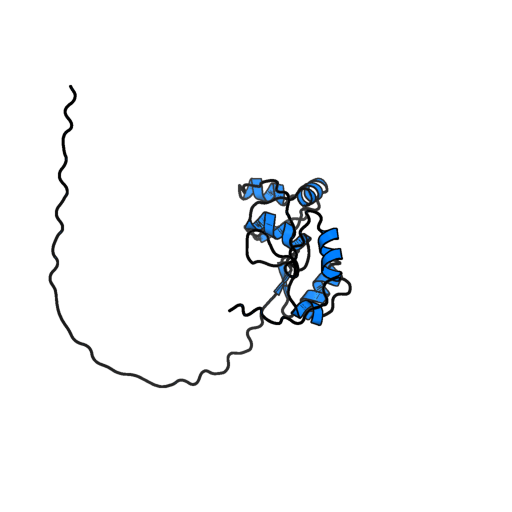 GLU A 1 171 ? -7.899 7.469 12.010 1.00 84.62 171 GLU A O 1
ATOM 1372 N N . THR A 1 172 ? -7.291 9.493 11.238 1.00 88.69 172 THR A N 1
ATOM 1373 C CA . THR A 1 172 ? -7.866 10.266 12.347 1.00 88.69 172 THR A CA 1
ATOM 1374 C C . THR A 1 172 ? -9.389 10.133 12.395 1.00 88.69 172 THR A C 1
ATOM 1376 O O . THR A 1 172 ? -9.968 9.960 13.467 1.00 88.69 172 THR A O 1
ATOM 1379 N N . HIS A 1 173 ? -10.057 10.172 11.239 1.00 89.12 173 HIS A N 1
ATOM 1380 C CA . HIS A 1 173 ? -11.501 9.982 11.134 1.00 89.12 173 HIS A CA 1
ATOM 1381 C C . HIS A 1 173 ? -11.940 8.590 11.617 1.00 89.12 173 HIS A C 1
ATOM 1383 O O . HIS A 1 173 ? -12.932 8.470 12.333 1.00 89.12 173 HIS A O 1
ATOM 1389 N N . LEU A 1 174 ? -11.189 7.534 11.289 1.00 85.06 174 LEU A N 1
ATOM 1390 C CA . LEU A 1 174 ? -11.497 6.161 11.704 1.00 85.06 174 LEU A CA 1
ATOM 1391 C C . LEU A 1 174 ? -11.443 5.964 13.227 1.00 85.06 174 LEU A C 1
ATOM 1393 O O . LEU A 1 174 ? -12.091 5.050 13.730 1.00 85.06 174 LEU A O 1
ATOM 1397 N N . LEU A 1 175 ? -10.728 6.818 13.969 1.00 83.88 175 LEU A N 1
ATOM 1398 C CA . LEU A 1 175 ? -10.725 6.804 15.439 1.00 83.88 175 LEU A CA 1
ATOM 1399 C C . LEU A 1 175 ? -12.034 7.331 16.051 1.00 83.88 175 LEU A C 1
ATOM 1401 O O . LEU A 1 175 ? -12.303 7.060 17.219 1.00 83.88 175 LEU A O 1
ATOM 1405 N N . GLN A 1 176 ? -12.835 8.085 15.290 1.00 85.56 176 GLN A N 1
ATOM 1406 C CA . GLN A 1 176 ? -14.106 8.657 15.756 1.00 85.56 176 GLN A CA 1
ATOM 1407 C C . GLN A 1 176 ? -15.252 7.648 15.698 1.00 85.56 176 GLN A C 1
ATOM 1409 O O . GLN A 1 176 ? -16.244 7.793 16.414 1.00 85.56 176 GLN A O 1
ATOM 1414 N N . HIS A 1 177 ? -15.128 6.618 14.858 1.00 81.31 177 HIS A N 1
ATOM 1415 C CA . HIS A 1 177 ? -16.085 5.524 14.870 1.00 81.31 177 HIS A CA 1
ATOM 1416 C C . HIS A 1 177 ? -15.829 4.665 16.106 1.00 81.31 177 HIS A C 1
ATOM 1418 O O . HIS A 1 177 ? -14.689 4.243 16.330 1.00 81.31 177 HIS A O 1
ATOM 1424 N N . PRO A 1 178 ? -16.864 4.356 16.909 1.00 68.94 178 PRO A N 1
ATOM 1425 C CA . PRO A 1 178 ? -16.722 3.301 17.892 1.00 68.94 178 PRO A CA 1
ATOM 1426 C C . PRO A 1 178 ? -16.249 2.044 17.158 1.00 68.94 178 PRO A C 1
ATOM 1428 O O . PRO A 1 178 ? -16.656 1.801 16.019 1.00 68.94 178 PRO A O 1
ATOM 1431 N N . LYS A 1 179 ? -15.377 1.257 17.799 1.00 61.31 179 LYS A N 1
ATOM 1432 C CA . LYS A 1 179 ? -14.959 -0.073 17.334 1.00 61.31 179 LYS A CA 1
ATOM 1433 C C . LYS A 1 179 ? -16.205 -0.964 17.278 1.00 61.31 179 LYS A C 1
ATOM 1435 O O . LYS A 1 179 ? -16.516 -1.679 18.227 1.00 61.31 179 LYS A O 1
ATOM 1440 N N . THR A 1 180 ? -17.020 -0.792 16.244 1.00 46.59 180 THR A N 1
ATOM 1441 C CA . THR A 1 180 ? -18.357 -1.364 16.168 1.00 46.59 180 THR A CA 1
ATOM 1442 C C . THR A 1 180 ? -18.201 -2.838 15.854 1.00 46.59 180 THR A C 1
ATOM 1444 O O . THR A 1 180 ? -17.702 -3.225 14.800 1.00 46.59 180 THR A O 1
ATOM 1447 N N . ASN A 1 181 ? -18.623 -3.670 16.807 1.00 39.00 181 ASN A N 1
ATOM 1448 C CA . ASN A 1 181 ? -18.982 -5.055 16.547 1.00 39.00 181 ASN A CA 1
ATOM 1449 C C . ASN A 1 181 ? -19.856 -5.085 15.292 1.00 39.00 181 ASN A C 1
ATOM 1451 O O . ASN A 1 181 ? -20.922 -4.464 15.268 1.00 39.00 181 ASN A O 1
ATOM 1455 N N . GLY A 1 182 ? -19.382 -5.781 14.260 1.00 38.06 182 GLY A N 1
ATOM 1456 C CA . GLY A 1 182 ? -20.100 -5.952 13.009 1.00 38.06 182 GLY A CA 1
ATOM 1457 C C . GLY A 1 182 ? -21.492 -6.514 13.271 1.00 38.06 182 GLY A C 1
ATOM 1458 O O . GLY A 1 182 ? -21.653 -7.701 13.533 1.00 38.06 182 GLY A O 1
ATOM 1459 N N . THR A 1 183 ? -22.503 -5.657 13.185 1.00 37.28 183 THR A N 1
ATOM 1460 C CA . THR A 1 183 ? -23.871 -6.090 12.936 1.00 37.28 183 THR A CA 1
ATOM 1461 C C . THR A 1 183 ? -24.132 -5.834 11.468 1.00 37.28 183 THR A C 1
ATOM 1463 O O . T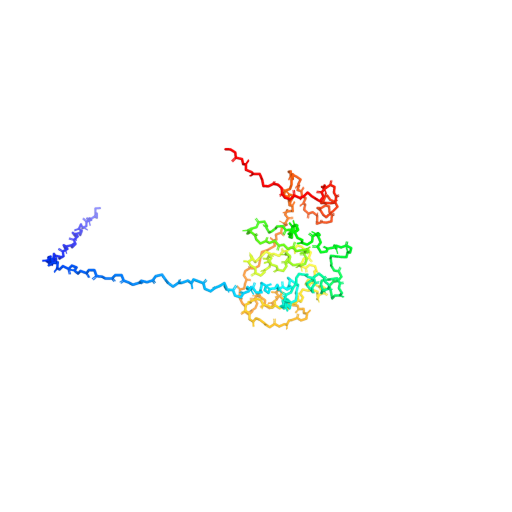HR A 1 183 ? -24.138 -4.708 10.975 1.00 37.28 183 THR A O 1
ATOM 1466 N N . SER A 1 184 ? -24.224 -6.946 10.750 1.00 39.22 184 SER A N 1
ATOM 1467 C CA . SER A 1 184 ? -24.558 -7.027 9.344 1.00 39.22 184 SER A CA 1
ATOM 1468 C C . SER A 1 184 ? -25.785 -6.170 9.058 1.00 39.22 184 SER A C 1
ATOM 1470 O O . SER A 1 184 ? -26.856 -6.390 9.622 1.00 39.22 184 SER A O 1
ATOM 1472 N N . LYS A 1 185 ? -25.640 -5.205 8.151 1.00 36.56 185 LYS A N 1
ATOM 1473 C CA . LYS A 1 185 ? -26.776 -4.513 7.555 1.00 36.56 185 LYS A CA 1
ATOM 1474 C C . LYS A 1 185 ? -27.461 -5.501 6.604 1.00 36.56 185 LYS A C 1
ATOM 1476 O O . LYS A 1 185 ? -27.119 -5.579 5.429 1.00 36.56 185 LYS A O 1
ATOM 1481 N N . ALA A 1 186 ? -28.382 -6.302 7.138 1.00 41.75 186 ALA A N 1
ATOM 1482 C CA . ALA A 1 186 ? -29.466 -6.866 6.350 1.00 41.75 186 ALA A CA 1
ATOM 1483 C C . ALA A 1 186 ? -30.395 -5.693 6.016 1.00 41.75 186 ALA A C 1
ATOM 1485 O O . ALA A 1 186 ? -31.036 -5.136 6.905 1.00 41.75 186 ALA A O 1
ATOM 1486 N N . ALA A 1 187 ? -30.369 -5.249 4.763 1.00 41.34 187 ALA A N 1
ATOM 1487 C CA . ALA A 1 187 ? -31.341 -4.303 4.241 1.00 41.34 187 ALA A CA 1
ATOM 1488 C C . ALA A 1 187 ? -32.337 -5.081 3.379 1.00 41.34 187 ALA A C 1
ATOM 1490 O O . ALA A 1 187 ? -31.930 -5.864 2.518 1.00 41.34 187 ALA A O 1
ATOM 1491 N N . SER A 1 188 ? -33.596 -4.870 3.751 1.00 34.66 188 SER A N 1
ATOM 1492 C CA . SER A 1 188 ? -34.862 -5.427 3.284 1.00 34.66 188 SER A CA 1
ATOM 1493 C C . SER A 1 188 ? -35.114 -5.373 1.784 1.00 34.66 188 SER A C 1
ATOM 1495 O O . SER A 1 188 ? -34.560 -4.472 1.117 1.00 34.66 188 SER A O 1
#

pLDDT: mean 79.51, std 20.97, range [34.66, 97.81]

Foldseek 3Di:
DDDDDDDDDDDDDDDDDDDDDDDDDDDDDDDDDPDDPPQPWDADLFARDTDRDPVVNCVCCCPVVVACVPPDPVLPVLDAFFAAPPDRDHDNDPNSNQSCCCQPPLEHEPVLVVCQVVQNNWYAHPPPRDGDSHDPVVCCCPVVVRRHDYDQDWTAGPVDGDIDSDPVVVVVVVVPDDSDDDDDPPDD

Radius of gyration: 26.81 Å; chains: 1; bounding box: 51×61×82 Å

Secondary structure (DSSP, 8-state):
--PPPPPPPPPPPP----------------PPP-------PEEPTTT--EESSHHHHHHHHHHHH--STT--HHHHHT--SEE-SSSS-EESSHHHHHHHIIIII-EE-HHHHHHHHTT---EE-TTT--EESS-HHHHHHHHH----EE-PPPEE-SSSS-EES-HHHHHHHHTTS-----------

Sequence (188 aa):
MAQIRTIAPPSRPTVPSRNVPAPSRAPVLQRAIPSRPTITRLSCEICDTTLDRLQTYLEHMQHNHKKLEGKTLSDMQQGAPLACSRCKDRFWCYDGLERHLVMAHGLVTQEFLRKAQNKQDGGRCQICKKQYAFNMLQHLVQEHQKNLCSAEIRYSCDVCQYSTTVYQELETHLLQHPKTNGTSKAAS